Protein 1JA9 (pdb70)

Solvent-accessible surface area: 11541 Å² total; per-residue (Å²): 130,106,78,3,63,74,50,10,0,0,0,1,21,0,3,131,23,32,0,72,5,0,0,17,7,1,2,92,50,23,0,21,0,0,0,0,34,40,107,36,54,178,22,0,97,73,0,29,59,46,0,162,192,61,64,7,110,20,30,19,15,77,2,45,9,26,106,36,87,52,0,46,34,0,0,70,106,0,40,97,98,48,59,7,0,3,4,2,3,2,20,18,27,37,23,16,56,25,59,82,168,119,39,69,128,121,46,85,53,116,0,44,40,34,0,12,98,1,1,68,47,0,0,60,4,0,54,122,43,8,99,163,28,0,4,1,3,0,9,1,13,16,5,18,80,67,122,80,44,89,67,9,58,14,13,26,30,0,7,42,34,0,19,34,49,0,133,51,14,10,122,82,0,38,94,112,14,2,7,0,2,0,0,0,10,9,26,8,43,22,89,72,13,68,121,13,4,61,44,41,9,73,72,27,115,155,66,36,54,52,104,116,5,20,94,25,6,17,97,107,12,90,112,132,112,20,19,109,24,28,34,6,0,122,30,0,1,52,16,6,48,137,146,9,78,236,71,59,12,91,39,48,109,30,28,46,56,14,64

Structure (mmCIF, N/CA/C/O backbone):
data_1JA9
#
_entry.id   1JA9
#
_cell.length_a   94.800
_cell.length_b   94.800
_cell.length_c   71.200
_cell.angle_alpha   90.00
_cell.angle_beta   90.00
_cell.angle_gamma   90.00
#
_symmetry.space_group_name_H-M   'P 42 21 2'
#
loop_
_entity.id
_entity.type
_entity.pdbx_description
1 polymer '1,3,6,8-tetrahydroxynaphthalene reductase'
2 non-polymer 'NADPH DIHYDRO-NICOTINAMIDE-ADENINE-DINUCLEOTIDE PHOSPHATE'
3 non-polymer PYROQUILON
4 water water
#
loop_
_atom_site.group_PDB
_atom_site.id
_atom_site.type_symbol
_atom_site.label_atom_id
_atom_site.label_alt_id
_atom_site.label_comp_id
_atom_site.label_asym_id
_atom_site.label_entity_id
_atom_site.label_seq_id
_atom_site.pdbx_PDB_ins_code
_atom_site.Cartn_x
_atom_site.Cartn_y
_atom_site.Cartn_z
_atom_site.occupancy
_atom_site.B_iso_or_equiv
_atom_site.auth_seq_id
_atom_site.auth_comp_id
_atom_site.auth_asym_id
_atom_site.auth_atom_id
_atom_site.pdbx_PDB_model_num
ATOM 1 N N . SER A 1 16 ? 70.161 27.694 2.729 1.00 33.13 24 SER A N 1
ATOM 2 C CA . SER A 1 16 ? 71.553 27.243 2.899 1.00 32.50 24 SER A CA 1
ATOM 3 C C . SER A 1 16 ? 71.713 26.445 4.199 1.00 29.40 24 SER A C 1
ATOM 4 O O . SER A 1 16 ? 72.773 26.478 4.853 1.00 28.66 24 SER A O 1
ATOM 7 N N . LYS A 1 17 ? 70.659 25.707 4.537 1.00 26.62 25 LYS A N 1
ATOM 8 C CA . LYS A 1 17 ? 70.583 24.936 5.773 1.00 23.54 25 LYS A CA 1
ATOM 9 C C . LYS A 1 17 ? 70.184 23.486 5.553 1.00 20.07 25 LYS A C 1
ATOM 10 O O . LYS A 1 17 ? 69.133 23.031 6.044 1.00 19.26 25 LYS A O 1
ATOM 16 N N . PRO A 1 18 ? 71.030 22.720 4.840 1.00 17.76 26 PRO A N 1
ATOM 17 C CA . PRO A 1 18 ? 70.726 21.309 4.577 1.00 16.33 26 PRO A CA 1
ATOM 18 C C . PRO A 1 18 ? 70.597 20.438 5.815 1.00 15.50 26 PRO A C 1
ATOM 19 O O . PRO A 1 18 ? 69.911 19.417 5.780 1.00 16.99 26 PRO A O 1
ATOM 23 N N . LEU A 1 19 ? 71.234 20.845 6.907 1.00 14.13 27 LEU A N 1
ATOM 24 C CA . LEU A 1 19 ? 71.210 20.074 8.163 1.00 13.91 27 LEU A CA 1
ATOM 25 C C . LEU A 1 19 ? 70.204 20.602 9.198 1.00 14.64 27 LEU A C 1
ATOM 26 O O . LEU A 1 19 ? 70.261 20.259 10.380 1.00 13.39 27 LEU A O 1
ATOM 31 N N . ALA A 1 20 ? 69.278 21.447 8.739 1.00 15.75 28 ALA A N 1
ATOM 32 C CA . ALA A 1 20 ? 68.277 22.020 9.626 1.00 15.96 28 ALA A CA 1
ATOM 33 C C . ALA A 1 20 ? 67.522 20.932 10.381 1.00 15.61 28 ALA A C 1
ATOM 34 O O . ALA A 1 20 ? 67.204 19.880 9.824 1.00 16.89 28 ALA A O 1
ATOM 36 N N . GLY A 1 21 ? 67.346 21.147 11.682 1.00 16.51 29 GLY A N 1
ATOM 37 C CA . GLY A 1 21 ? 66.624 20.206 12.517 1.00 16.20 29 GLY A CA 1
ATOM 38 C C . GLY A 1 21 ? 67.416 19.021 13.026 1.00 16.57 29 GLY A C 1
ATOM 39 O O . GLY A 1 21 ? 66.877 18.184 13.757 1.00 17.22 29 GLY A O 1
ATOM 40 N N . LYS A 1 22 ? 68.677 18.917 12.610 1.00 14.67 30 LYS A N 1
ATOM 41 C CA . LYS A 1 22 ? 69.521 17.806 13.051 1.00 13.75 30 LYS A CA 1
ATOM 42 C C . LYS A 1 22 ? 70.366 18.205 14.264 1.00 12.59 30 LYS A C 1
ATOM 43 O O . LYS A 1 22 ? 70.636 19.385 14.492 1.00 12.94 30 LYS A O 1
ATOM 49 N N . VAL A 1 23 ? 70.797 17.208 15.022 1.00 11.83 31 VAL A N 1
ATOM 50 C CA . VAL A 1 23 ? 71.630 17.448 16.193 1.00 11.82 31 VAL A CA 1
ATOM 51 C C . VAL A 1 23 ? 72.967 16.703 16.009 1.00 11.74 31 VAL A C 1
ATOM 52 O O . VAL A 1 23 ? 72.966 15.503 15.679 1.00 11.15 31 VAL A O 1
ATOM 56 N N . ALA A 1 24 ? 74.065 17.441 16.195 1.00 10.67 32 ALA A N 1
ATOM 57 C CA . ALA A 1 24 ? 75.428 16.912 16.082 1.00 10.68 32 ALA A CA 1
ATOM 58 C C . ALA A 1 24 ? 76.172 17.007 17.401 1.00 11.17 32 ALA A C 1
ATOM 59 O O . ALA A 1 24 ? 75.942 17.921 18.183 1.00 12.64 32 ALA A O 1
ATOM 61 N N . LEU A 1 25 ? 77.057 16.046 17.639 1.00 9.92 33 LEU A N 1
ATOM 62 C CA . LEU A 1 25 ? 77.915 16.018 18.813 1.00 9.47 33 LEU A CA 1
ATOM 63 C C . LEU A 1 25 ? 79.336 15.906 18.226 1.00 9.48 33 LEU A C 1
ATOM 64 O O . LEU A 1 25 ? 79.574 15.049 17.359 1.00 8.97 33 LEU A O 1
ATOM 69 N N . THR A 1 26 ? 80.239 16.800 18.642 1.00 8.14 34 THR A N 1
ATOM 70 C CA . THR A 1 26 ? 81.632 16.790 18.167 1.00 8.66 34 THR A CA 1
ATOM 71 C C . THR A 1 26 ? 82.553 16.716 19.385 1.00 9.96 34 THR A C 1
ATOM 72 O O . THR A 1 26 ? 82.442 17.535 20.305 1.00 10.16 34 THR A O 1
ATOM 76 N N . THR A 1 27 ? 83.398 15.690 19.444 1.00 9.56 35 THR A N 1
ATOM 77 C CA . THR A 1 27 ? 84.331 15.586 20.570 1.00 9.69 35 THR A CA 1
ATOM 78 C C . THR A 1 27 ? 85.510 16.511 20.304 1.00 9.39 35 THR A C 1
ATOM 79 O O . THR A 1 27 ? 85.951 16.659 19.156 1.00 8.34 35 THR A O 1
ATOM 83 N N . GLY A 1 28 ? 85.979 17.202 21.353 1.00 10.24 36 GLY A N 1
ATOM 84 C CA . GLY A 1 28 ? 87.115 18.120 21.196 1.00 10.18 36 GLY A CA 1
ATOM 85 C C . GLY A 1 28 ? 86.838 19.254 20.211 1.00 10.33 36 GLY A C 1
ATOM 86 O O . GLY A 1 28 ? 87.672 19.608 19.359 1.00 10.70 36 GLY A O 1
ATOM 87 N N . ALA A 1 29 ? 85.663 19.869 20.375 1.00 10.37 37 ALA A N 1
ATOM 88 C CA . ALA A 1 29 ? 85.187 20.932 19.490 1.00 11.26 37 ALA A CA 1
ATOM 89 C C . ALA A 1 29 ? 85.516 22.364 19.953 1.00 11.68 37 ALA A C 1
ATOM 90 O O . ALA A 1 29 ? 85.150 23.340 19.287 1.00 11.77 37 ALA A O 1
ATOM 92 N N . GLY A 1 30 ? 86.239 22.478 21.065 1.00 12.43 38 GLY A N 1
ATOM 93 C CA . GLY A 1 30 ? 86.599 23.798 21.564 1.00 13.86 38 GLY A CA 1
ATOM 94 C C . GLY A 1 30 ? 87.638 24.528 20.728 1.00 13.62 38 GLY A C 1
ATOM 95 O O . GLY A 1 30 ? 87.715 25.758 20.747 1.00 14.39 38 GLY A O 1
ATOM 96 N N . ARG A 1 31 ? 88.427 23.776 19.958 1.00 12.60 39 ARG A N 1
ATOM 97 C CA . ARG A 1 31 ? 89.466 24.384 19.139 1.00 12.06 39 ARG A CA 1
ATOM 98 C C . ARG A 1 31 ? 89.867 23.428 18.009 1.00 11.36 39 ARG A C 1
ATOM 99 O O . ARG A 1 31 ? 89.368 22.301 17.936 1.00 11.58 39 ARG A O 1
ATOM 107 N N . GLY A 1 32 ? 90.750 23.906 17.137 1.00 11.21 40 GLY A N 1
ATOM 108 C CA . GLY A 1 32 ? 91.263 23.099 16.046 1.00 10.75 40 GLY A CA 1
ATOM 109 C C . GLY A 1 32 ? 90.202 22.646 15.066 1.00 11.17 40 GLY A C 1
ATOM 110 O O . GLY A 1 32 ? 89.253 23.380 14.764 1.00 11.16 40 GLY A O 1
ATOM 111 N N . ILE A 1 33 ? 90.420 21.436 14.540 1.00 10.63 41 ILE A N 1
ATOM 112 C CA . ILE A 1 33 ? 89.520 20.810 13.563 1.00 9.48 41 ILE A CA 1
ATOM 113 C C . ILE A 1 33 ? 88.113 20.621 14.129 1.00 9.31 41 ILE A C 1
ATOM 114 O O . ILE A 1 33 ? 87.125 20.857 13.435 1.00 8.87 41 ILE A O 1
ATOM 119 N N . GLY A 1 34 ? 88.047 20.213 15.396 1.00 9.35 42 GLY A N 1
ATOM 120 C CA . GLY A 1 34 ? 86.778 19.999 16.072 1.00 10.06 42 GLY A CA 1
ATOM 121 C C . GLY A 1 34 ? 85.914 21.248 16.020 1.00 11.31 42 GLY A C 1
ATOM 122 O O . GLY A 1 34 ? 84.700 21.176 15.731 1.00 10.91 42 GLY A O 1
ATOM 123 N N . ARG A 1 35 ? 86.537 22.387 16.315 1.00 10.73 43 ARG A N 1
ATOM 124 C CA . ARG A 1 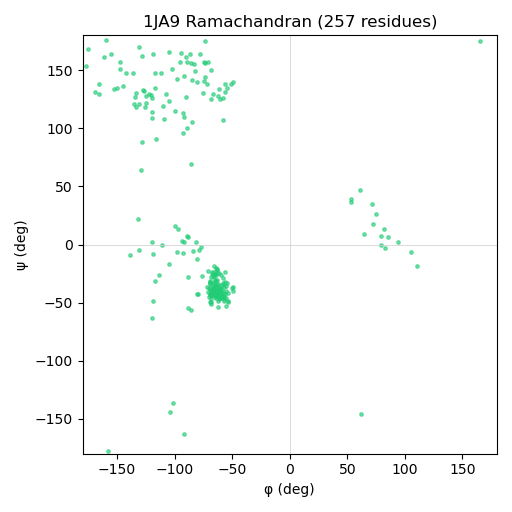35 ? 85.848 23.663 16.261 1.00 11.22 43 ARG A CA 1
ATOM 125 C C . ARG A 1 35 ? 85.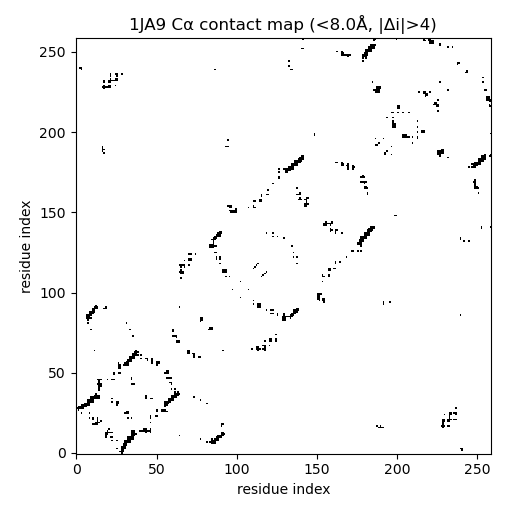392 23.981 14.827 1.00 10.93 43 ARG A C 1
ATOM 126 O O . ARG A 1 35 ? 84.259 24.399 14.614 1.00 12.31 43 ARG A O 1
ATOM 134 N N . GLY A 1 36 ? 86.252 23.738 13.845 1.00 9.89 44 GLY A N 1
ATOM 135 C CA . GLY A 1 36 ? 85.897 24.015 12.465 1.00 10.11 44 GLY A CA 1
ATOM 136 C C . GLY A 1 36 ? 84.712 23.166 12.022 1.00 10.62 44 GLY A C 1
ATOM 137 O O . GLY A 1 36 ? 83.849 23.628 11.254 1.00 10.53 44 GLY A O 1
ATOM 138 N N . ILE A 1 37 ? 84.657 21.925 12.505 1.00 9.75 45 ILE A N 1
ATOM 139 C CA . ILE A 1 37 ? 83.560 21.016 12.147 1.00 9.93 45 ILE A CA 1
ATOM 140 C C . ILE A 1 37 ? 82.253 21.483 12.799 1.00 10.51 45 ILE A C 1
ATOM 141 O O . ILE A 1 37 ? 81.211 21.538 12.146 1.00 10.50 45 ILE A O 1
ATOM 146 N N . ALA A 1 38 ? 82.333 21.838 14.084 1.00 10.89 46 ALA A N 1
ATOM 147 C CA . ALA A 1 38 ? 81.174 22.328 14.819 1.00 11.12 46 ALA A CA 1
ATOM 148 C C . ALA A 1 38 ? 80.609 23.565 14.124 1.00 10.85 46 ALA A C 1
ATOM 149 O O . ALA A 1 38 ? 79.396 23.662 13.910 1.00 11.50 46 ALA A O 1
ATOM 151 N N . ILE A 1 39 ? 81.486 24.491 13.735 1.00 9.73 47 ILE A N 1
ATOM 152 C CA . ILE A 1 39 ? 81.025 25.705 13.095 1.00 10.04 47 ILE A CA 1
ATOM 153 C C . ILE A 1 39 ? 80.403 25.463 11.729 1.00 11.66 47 ILE A C 1
ATOM 154 O O . ILE A 1 39 ? 79.341 26.015 11.416 1.00 12.20 47 ILE A O 1
ATOM 159 N N . GLU A 1 40 ? 81.014 24.604 10.915 1.00 11.75 48 GLU A N 1
ATOM 160 C CA . GLU A 1 40 ? 80.446 24.375 9.600 1.00 11.46 48 GLU A CA 1
ATOM 161 C C . GLU A 1 40 ? 79.120 23.618 9.664 1.00 11.55 48 GLU A C 1
ATOM 162 O O . GLU A 1 40 ? 78.239 23.858 8.844 1.00 12.59 48 GLU A O 1
ATOM 168 N N . LEU A 1 41 ? 78.964 22.726 10.636 1.00 10.61 49 LEU A N 1
ATOM 169 C CA . LEU A 1 41 ? 77.704 21.991 10.800 1.00 10.76 49 LEU A CA 1
ATOM 170 C C . LEU A 1 41 ? 76.618 22.958 11.267 1.00 11.61 49 LEU A C 1
ATOM 171 O O . LEU A 1 41 ? 75.497 22.932 10.754 1.00 11.69 49 LEU A O 1
ATOM 176 N N . GLY A 1 42 ? 76.967 23.818 12.224 1.00 11.55 50 GLY A N 1
ATOM 177 C CA . GLY A 1 42 ? 76.018 24.802 12.736 1.00 12.57 50 GLY A CA 1
ATOM 178 C C . GLY A 1 42 ? 75.655 25.818 11.660 1.00 12.87 50 GLY A C 1
ATOM 179 O O . GLY A 1 42 ? 74.480 26.206 11.538 1.00 13.48 50 GLY A O 1
ATOM 180 N N . ARG A 1 43 ? 76.634 26.227 10.850 1.00 11.97 51 ARG A N 1
ATOM 181 C CA . ARG A 1 43 ? 76.358 27.183 9.782 1.00 12.89 51 ARG A CA 1
ATOM 182 C C . ARG A 1 43 ? 75.263 26.610 8.844 1.00 14.17 51 ARG A C 1
ATOM 183 O O . ARG A 1 43 ? 74.442 27.347 8.298 1.00 14.68 51 ARG A O 1
ATOM 191 N N . ARG A 1 44 ? 75.196 25.284 8.749 1.00 13.67 52 ARG A N 1
ATOM 192 C CA . ARG A 1 44 ? 74.220 24.611 7.887 1.00 13.96 52 ARG A CA 1
ATOM 193 C C . ARG A 1 44 ? 72.950 24.134 8.576 1.00 14.58 52 ARG A C 1
ATOM 194 O O . ARG A 1 44 ? 72.213 23.307 8.030 1.00 14.78 52 ARG A O 1
ATOM 202 N N . GLY A 1 45 ? 72.713 24.605 9.797 1.00 14.55 53 GLY A N 1
ATOM 203 C CA . GLY A 1 45 ? 71.468 24.234 10.463 1.00 15.62 53 GLY A CA 1
ATOM 204 C C . GLY A 1 45 ? 71.489 23.311 11.668 1.00 16.37 53 GLY A C 1
ATOM 205 O O . GLY A 1 45 ? 70.516 23.274 12.441 1.00 17.16 53 GLY A O 1
ATOM 206 N N . ALA A 1 46 ? 72.577 22.573 11.863 1.00 14.60 54 ALA A N 1
ATOM 207 C CA . ALA A 1 46 ? 72.633 21.655 13.010 1.00 14.25 54 ALA A CA 1
ATOM 208 C C . ALA A 1 46 ? 72.825 22.339 14.364 1.00 12.61 54 ALA A C 1
ATOM 209 O O . ALA A 1 46 ? 73.434 23.399 14.446 1.00 12.62 54 ALA A O 1
ATOM 211 N N . SER A 1 47 ? 72.185 21.773 15.387 1.00 11.80 55 SER A N 1
ATOM 212 C CA . SER A 1 47 ? 72.385 22.214 16.754 1.00 13.00 55 SER A CA 1
ATOM 213 C C . SER A 1 47 ? 73.641 21.399 17.114 1.00 13.09 55 SER A C 1
ATOM 214 O O . SER A 1 47 ? 73.732 20.233 16.729 1.00 13.97 55 SER A O 1
ATOM 217 N N . VAL A 1 48 ? 74.578 21.970 17.863 1.00 11.39 56 VAL A N 1
ATOM 218 C CA . VAL A 1 48 ? 75.810 21.236 18.142 1.00 11.58 56 VAL A CA 1
ATOM 219 C C . VAL A 1 48 ? 76.213 21.105 19.601 1.00 12.29 56 VAL A C 1
ATOM 220 O O . VAL A 1 48 ? 76.230 22.086 20.341 1.00 12.54 56 VAL A O 1
ATOM 224 N N . VAL A 1 49 ? 76.569 19.889 19.994 1.00 11.46 57 VAL A N 1
ATOM 225 C CA . VAL A 1 49 ? 77.054 19.652 21.337 1.00 11.62 57 VAL A CA 1
ATOM 226 C C . VAL A 1 49 ? 78.561 19.793 21.183 1.00 11.91 57 VAL A C 1
ATOM 227 O O . VAL A 1 49 ? 79.189 19.025 20.446 1.00 11.11 57 VAL A O 1
ATOM 231 N N . VAL A 1 50 ? 79.108 20.829 21.803 1.00 11.98 58 VAL A N 1
ATOM 232 C CA . VAL A 1 50 ? 80.542 21.124 21.749 1.00 12.66 58 VAL A CA 1
ATOM 233 C C . VAL A 1 50 ? 81.225 20.468 22.948 1.00 13.55 58 VAL A C 1
ATOM 234 O O . VAL A 1 50 ? 81.188 21.000 24.076 1.00 13.20 58 VAL A O 1
ATOM 238 N N . ASN A 1 51 ? 81.783 19.279 22.745 1.00 11.72 59 ASN A N 1
ATOM 239 C CA . ASN A 1 51 ? 82.465 18.634 23.851 1.00 11.94 59 ASN A CA 1
ATOM 240 C C . ASN A 1 51 ? 83.888 19.196 23.967 1.00 11.78 59 ASN A C 1
ATOM 241 O O . ASN A 1 51 ? 84.485 19.653 22.980 1.00 11.64 59 ASN A O 1
ATOM 246 N N . TYR A 1 52 ? 84.398 19.221 25.194 1.00 11.57 60 TYR A N 1
ATOM 247 C CA . TYR A 1 52 ? 85.754 19.680 25.418 1.00 12.65 60 TYR A CA 1
ATOM 248 C C . TYR A 1 52 ? 86.284 18.887 26.596 1.00 12.39 60 TYR A C 1
ATOM 249 O O . TYR A 1 52 ? 85.502 18.359 27.405 1.00 11.83 60 TYR A O 1
ATOM 258 N N . GLY A 1 53 ? 87.595 18.697 26.604 1.00 13.47 61 GLY A N 1
ATOM 259 C CA . GLY A 1 53 ? 88.222 17.954 27.669 1.00 15.94 61 GLY A CA 1
ATOM 260 C C . GLY A 1 53 ? 88.570 18.919 28.790 1.00 18.37 61 GLY A C 1
ATOM 261 O O . GLY A 1 53 ? 88.169 18.727 29.944 1.00 19.78 61 GLY A O 1
ATOM 262 N N . SER A 1 54 ? 89.314 19.961 28.453 1.00 18.51 62 SER A N 1
ATOM 263 C CA . SER A 1 54 ? 89.689 20.918 29.460 1.00 20.53 62 SER A CA 1
ATOM 264 C C . SER A 1 54 ? 89.620 22.374 28.984 1.00 21.63 62 SER A C 1
ATOM 265 O O . SER A 1 54 ? 89.664 23.308 29.797 1.00 23.05 62 SER A O 1
ATOM 268 N N . SER A 1 55 ? 89.409 22.583 27.686 1.00 20.32 63 SER A N 1
ATOM 269 C CA . SER A 1 55 ? 89.333 23.941 27.178 1.00 20.29 63 SER A CA 1
ATOM 270 C C . SER A 1 55 ? 87.923 24.495 27.309 1.00 20.30 63 SER A C 1
ATOM 271 O O . SER A 1 55 ? 87.241 24.719 26.302 1.00 19.73 63 SER A O 1
ATOM 274 N N . SER A 1 56 ? 87.490 24.736 28.546 1.00 19.76 64 SER A N 1
ATOM 275 C CA . SER A 1 56 ? 86.142 25.254 28.772 1.00 20.95 64 SER A CA 1
ATOM 276 C C . SER A 1 56 ? 85.909 26.609 28.120 1.00 20.98 64 SER A C 1
ATOM 277 O O . SER A 1 56 ? 84.857 26.830 27.508 1.00 21.78 64 SER A O 1
ATOM 280 N N . LYS A 1 57 ? 86.874 27.517 28.242 1.00 19.89 65 LYS A N 1
ATOM 281 C CA . LYS A 1 57 ? 86.698 28.844 27.677 1.00 20.74 65 LYS A CA 1
ATOM 282 C C . LYS A 1 57 ? 86.620 28.838 26.145 1.00 20.24 65 LYS A C 1
ATOM 283 O O . LYS A 1 57 ? 85.829 29.570 25.545 1.00 19.58 65 LYS A O 1
ATOM 289 N N . ALA A 1 58 ? 87.407 27.983 25.503 1.00 19.04 66 ALA A N 1
ATOM 290 C CA . ALA A 1 58 ? 87.374 27.930 24.040 1.00 17.59 66 ALA A CA 1
ATOM 291 C C . ALA A 1 58 ? 86.025 27.377 23.599 1.00 16.32 66 ALA A C 1
ATOM 292 O O . ALA A 1 58 ? 85.410 27.865 22.654 1.00 16.14 66 ALA A O 1
ATOM 294 N N . ALA A 1 59 ? 85.553 26.377 24.333 1.00 17.05 67 ALA A N 1
ATOM 295 C CA . ALA A 1 59 ? 84.286 25.738 24.010 1.00 17.77 67 ALA A CA 1
ATOM 296 C C . ALA A 1 59 ? 83.124 26.735 24.070 1.00 19.51 67 ALA A C 1
ATOM 297 O O . ALA A 1 59 ? 82.319 26.783 23.160 1.00 18.75 67 ALA A O 1
ATOM 299 N N . GLU A 1 60 ? 83.058 27.557 25.126 1.00 22.43 68 GLU A N 1
ATOM 300 C CA . GLU A 1 60 ? 81.972 28.548 25.238 1.00 23.71 68 GLU A CA 1
ATOM 301 C C . GLU A 1 60 ? 82.069 29.585 24.127 1.00 22.51 68 GLU A C 1
ATOM 302 O O . GLU A 1 60 ? 81.056 30.064 23.613 1.00 22.18 68 GLU A O 1
ATOM 308 N N . GLU A 1 61 ? 83.299 29.848 23.704 1.00 22.41 69 GLU A N 1
ATOM 309 C CA . GLU A 1 61 ? 83.592 30.761 22.607 1.00 23.45 69 GLU A CA 1
ATOM 310 C C . GLU A 1 61 ? 82.979 30.197 21.308 1.00 21.40 69 GLU A C 1
ATOM 311 O O . GLU A 1 61 ? 82.460 30.940 20.467 1.00 19.97 69 GLU A O 1
ATOM 317 N N . VAL A 1 62 ? 83.076 28.879 21.146 1.00 18.79 70 VAL A N 1
ATOM 318 C CA . VAL A 1 62 ? 82.519 28.206 19.972 1.00 17.02 70 VAL A CA 1
ATOM 319 C C . VAL A 1 62 ? 80.990 28.274 20.018 1.00 15.49 70 VAL A C 1
ATOM 320 O O . VAL A 1 62 ? 80.335 28.486 18.997 1.00 14.61 70 VAL A O 1
ATOM 324 N N . VAL A 1 63 ? 80.431 28.067 21.207 1.00 15.71 71 VAL A N 1
ATOM 325 C CA . VAL A 1 63 ? 78.976 28.124 21.406 1.00 15.73 71 VAL A CA 1
ATOM 326 C C . VAL A 1 63 ? 78.505 29.531 21.036 1.00 16.67 71 VAL A C 1
ATOM 327 O O . VAL A 1 63 ? 77.461 29.710 20.412 1.00 16.54 71 VAL A O 1
ATOM 331 N N . ALA A 1 64 ? 79.325 30.518 21.392 1.00 17.99 72 ALA A N 1
ATOM 332 C CA . ALA A 1 64 ? 79.038 31.910 21.099 1.00 19.51 72 ALA A CA 1
ATOM 333 C C . ALA A 1 64 ? 79.120 32.152 19.596 1.00 20.46 72 ALA A C 1
ATOM 334 O O . ALA A 1 64 ? 78.278 32.859 19.044 1.00 21.17 72 ALA A O 1
ATOM 336 N N . GLU A 1 65 ? 80.143 31.596 18.939 1.00 20.17 73 GLU A N 1
ATOM 337 C CA . GLU A 1 65 ? 80.287 31.744 17.485 1.00 20.85 73 GLU A CA 1
ATOM 338 C C . GLU A 1 65 ? 79.094 31.094 16.798 1.00 18.53 73 GLU A C 1
ATOM 339 O O . GLU A 1 65 ? 78.580 31.616 15.825 1.00 18.60 73 GLU A O 1
ATOM 345 N N . LEU A 1 66 ? 78.644 29.959 17.316 1.00 16.61 74 LEU A N 1
ATOM 346 C CA . LEU A 1 66 ? 77.494 29.283 16.733 1.00 16.62 74 LEU A CA 1
ATOM 347 C C . LEU A 1 66 ? 76.257 30.197 16.808 1.00 18.51 74 LEU A C 1
ATOM 348 O O . LEU A 1 66 ? 75.534 30.377 15.820 1.00 17.96 74 LEU A O 1
ATOM 353 N N . LYS A 1 67 ? 76.037 30.788 17.980 1.00 19.68 75 LYS A N 1
ATOM 354 C CA . LYS A 1 67 ? 74.900 31.676 18.189 1.00 21.35 75 LYS A CA 1
ATOM 355 C C . LYS A 1 67 ? 74.900 32.834 17.179 1.00 21.48 75 LYS A C 1
ATOM 356 O O . LYS A 1 67 ? 73.874 33.171 16.605 1.00 20.99 75 LYS A O 1
ATOM 362 N N . LYS A 1 68 ? 76.069 33.400 16.933 1.00 21.58 76 LYS A N 1
ATOM 363 C CA . LYS A 1 68 ? 76.203 34.494 16.000 1.00 23.35 76 LYS A CA 1
ATOM 364 C C . LYS A 1 68 ? 75.829 34.035 14.581 1.00 24.32 76 LYS A C 1
ATOM 365 O O . LYS A 1 68 ? 75.404 34.845 13.749 1.00 25.25 76 LYS A O 1
ATOM 371 N N . LEU A 1 69 ? 75.953 32.730 14.320 1.00 23.58 77 LEU A N 1
ATOM 372 C CA . LEU A 1 69 ? 75.583 32.130 13.024 1.00 23.12 77 LEU A CA 1
ATOM 373 C C . LEU A 1 69 ? 74.140 31.652 13.026 1.00 22.42 77 LEU A C 1
ATOM 374 O O . LEU A 1 69 ? 73.688 30.998 12.075 1.00 22.91 77 LEU A O 1
ATOM 379 N N .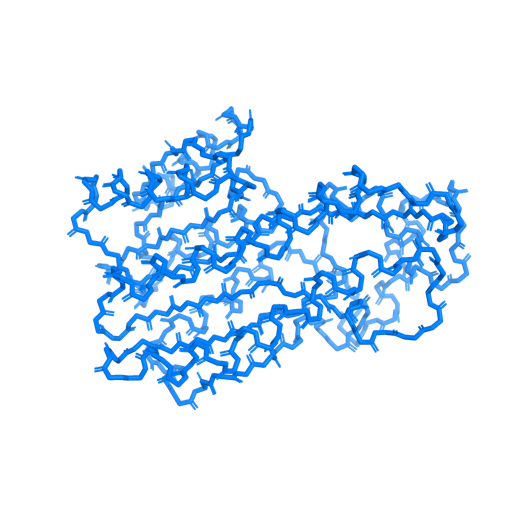 GLY A 1 70 ? 73.454 31.880 14.143 1.00 21.76 78 GLY A N 1
ATOM 380 C CA . GLY A 1 70 ? 72.067 31.471 14.271 1.00 20.74 78 GLY A CA 1
ATOM 381 C C . GLY A 1 70 ? 71.880 30.009 14.630 1.00 20.69 78 GLY A C 1
ATOM 382 O O . GLY A 1 70 ? 70.766 29.474 14.535 1.00 20.84 78 GLY A O 1
ATOM 383 N N . ALA A 1 71 ? 72.961 29.354 15.050 1.00 18.81 79 ALA A N 1
ATOM 384 C CA . ALA A 1 71 ? 72.893 27.943 15.414 1.00 18.36 79 ALA A CA 1
ATOM 385 C C . ALA A 1 71 ? 72.871 27.771 16.927 1.00 17.74 79 ALA A C 1
ATOM 386 O O . ALA A 1 71 ? 73.427 28.593 17.657 1.00 19.71 79 ALA A O 1
ATOM 388 N N . GLN A 1 72 ? 72.250 26.696 17.390 1.00 16.14 80 GLN A N 1
ATOM 389 C CA . GLN A 1 72 ? 72.185 26.403 18.809 1.00 16.90 80 GLN A CA 1
ATOM 390 C C . GLN A 1 72 ? 73.376 25.510 19.186 1.00 16.72 80 GLN A C 1
ATOM 391 O O . GLN A 1 72 ? 73.791 24.656 18.407 1.00 15.75 80 GLN A O 1
ATOM 397 N N . GLY A 1 73 ? 73.913 25.691 20.380 1.00 16.78 81 GLY A N 1
ATOM 398 C CA . GLY A 1 73 ? 75.034 24.870 20.806 1.00 16.43 81 GLY A CA 1
ATOM 399 C C . GLY A 1 73 ? 75.108 24.795 22.317 1.00 17.10 81 GLY A C 1
ATOM 400 O O . GLY A 1 73 ? 74.449 25.571 23.013 1.00 18.34 81 GLY A O 1
ATOM 401 N N . VAL A 1 74 ? 75.862 23.838 22.838 1.00 15.24 82 VAL A N 1
ATOM 402 C CA . VAL A 1 74 ? 76.026 23.705 24.275 1.00 14.32 82 VAL A CA 1
ATOM 403 C C . VAL A 1 74 ? 77.379 23.048 24.520 1.00 15.41 82 VAL A C 1
ATOM 404 O O . VAL A 1 74 ? 77.741 22.096 23.825 1.00 14.00 82 VAL A O 1
ATOM 408 N N . ALA A 1 75 ? 78.140 23.604 25.460 1.00 14.74 83 ALA A N 1
ATOM 409 C CA . ALA A 1 75 ? 79.462 23.079 25.804 1.00 15.29 83 ALA A CA 1
ATOM 410 C C . ALA A 1 75 ? 79.313 22.047 26.905 1.00 15.63 83 ALA A C 1
ATOM 411 O O . ALA A 1 75 ? 78.666 22.316 27.909 1.00 17.21 83 ALA A O 1
ATOM 413 N N . ILE A 1 76 ? 79.846 20.846 26.705 1.00 13.78 84 ILE A N 1
ATOM 414 C CA . ILE A 1 76 ? 79.733 19.806 27.719 1.00 13.78 84 ILE A CA 1
ATOM 415 C C . ILE A 1 76 ? 81.107 19.153 27.912 1.00 15.67 84 ILE A C 1
ATOM 416 O O . ILE A 1 76 ? 81.684 18.595 26.953 1.00 15.40 84 ILE A O 1
ATOM 421 N N . GLN A 1 77 ? 81.649 19.253 29.130 1.00 13.96 85 GLN A N 1
ATOM 422 C CA . GLN A 1 77 ? 82.943 18.664 29.445 1.00 13.64 85 GLN A CA 1
ATOM 423 C C . GLN A 1 77 ? 82.859 17.148 29.587 1.00 13.14 85 GLN A C 1
ATOM 424 O O . GLN A 1 77 ? 81.906 16.592 30.148 1.00 13.08 85 GLN A O 1
ATOM 430 N N . ALA A 1 78 ? 83.878 16.466 29.074 1.00 12.90 86 ALA A N 1
ATOM 431 C CA . ALA A 1 78 ? 83.955 15.031 29.207 1.00 12.32 86 ALA A CA 1
ATOM 432 C C . ALA A 1 78 ? 85.342 14.629 28.771 1.00 13.27 86 ALA A C 1
ATOM 433 O O . ALA A 1 78 ? 85.819 15.083 27.710 1.00 13.11 86 ALA A O 1
ATOM 435 N N . ASP A 1 79 ? 85.991 13.810 29.602 1.00 12.84 87 ASP A N 1
ATOM 436 C CA . ASP A 1 79 ? 87.334 13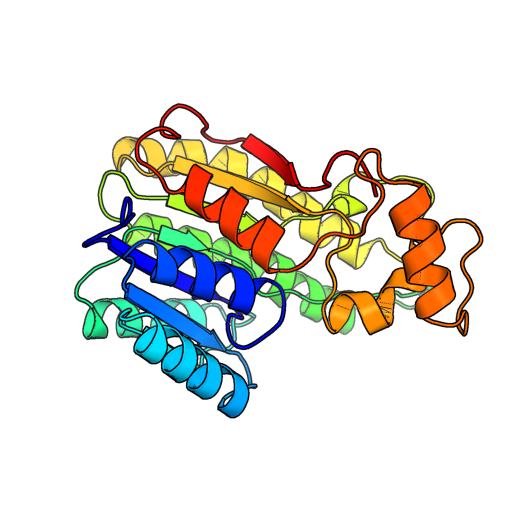.309 29.289 1.00 14.02 87 ASP A CA 1
ATOM 437 C C . ASP A 1 79 ? 87.118 12.076 28.397 1.00 11.14 87 ASP A C 1
ATOM 438 O O . ASP A 1 79 ? 86.675 11.020 28.865 1.00 11.23 87 ASP A O 1
ATOM 443 N N . ILE A 1 80 ? 87.386 12.247 27.102 1.00 11.03 88 ILE A N 1
ATOM 444 C CA . ILE A 1 80 ? 87.161 11.185 26.124 1.00 11.53 88 ILE A CA 1
ATOM 445 C C . ILE A 1 80 ? 88.030 9.931 26.323 1.00 10.56 88 ILE A C 1
ATOM 446 O O . ILE A 1 80 ? 87.674 8.858 25.852 1.00 11.44 88 ILE A O 1
ATOM 451 N N . SER A 1 81 ? 89.139 10.055 27.051 1.00 10.58 89 SER A N 1
ATOM 452 C CA 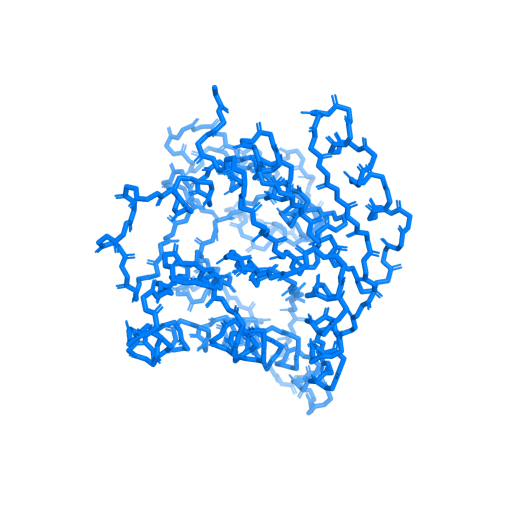. SER A 1 81 ? 89.982 8.898 27.322 1.00 11.75 89 SER A CA 1
ATOM 453 C C . SER A 1 81 ? 89.389 7.986 28.417 1.00 13.46 89 SER A C 1
ATOM 454 O O . SER A 1 81 ? 89.969 6.953 28.743 1.00 13.84 89 SER A O 1
ATOM 457 N N . LYS A 1 82 ? 88.244 8.375 28.993 1.00 13.48 90 LYS A N 1
ATOM 458 C CA . LYS A 1 82 ? 87.574 7.606 30.051 1.00 13.58 90 LYS A CA 1
ATOM 459 C C . LYS A 1 82 ? 86.203 7.217 29.550 1.00 14.02 90 LYS A C 1
ATOM 460 O O . LYS A 1 82 ? 85.321 8.075 29.439 1.00 13.63 90 LYS A O 1
ATOM 466 N N . PRO A 1 83 ? 85.996 5.920 29.245 1.00 14.56 91 PRO A N 1
ATOM 467 C CA . PRO A 1 83 ? 84.713 5.433 28.736 1.00 14.78 91 PRO A CA 1
ATOM 468 C C . PRO A 1 83 ? 83.461 5.844 29.509 1.00 15.32 91 PRO A C 1
ATOM 469 O O . PRO A 1 83 ? 82.449 6.206 28.899 1.00 14.99 91 PRO A O 1
ATOM 473 N N . SER A 1 84 ? 83.525 5.846 30.840 1.00 14.72 92 SER A N 1
ATOM 474 C CA . SER A 1 84 ? 82.336 6.211 31.625 1.00 15.00 92 SER A CA 1
ATOM 475 C C . SER A 1 84 ? 81.936 7.668 31.380 1.00 14.04 92 SER A C 1
ATOM 476 O O . SER A 1 84 ? 80.743 8.008 31.416 1.00 15.08 92 SER A O 1
ATOM 479 N N . GLU A 1 85 ? 82.925 8.520 31.105 1.00 13.41 93 GLU A N 1
ATOM 480 C CA . GLU A 1 85 ? 82.672 9.941 30.821 1.00 13.80 93 GLU A CA 1
ATOM 481 C C . GLU A 1 85 ? 82.114 10.124 29.410 1.00 13.74 93 GLU A C 1
ATOM 482 O O . GLU A 1 85 ? 81.422 11.111 29.141 1.00 14.44 93 GLU A O 1
ATOM 488 N N . VAL A 1 86 ? 82.444 9.198 28.503 1.00 12.83 94 VAL A N 1
ATOM 489 C CA . VAL A 1 86 ? 81.914 9.282 27.137 1.00 12.19 94 VAL A CA 1
ATOM 490 C C . VAL A 1 86 ? 80.421 8.944 27.232 1.00 11.57 94 VAL A C 1
ATOM 491 O O . VAL A 1 86 ? 79.575 9.620 26.630 1.00 10.99 94 VAL A O 1
ATOM 495 N N . VAL A 1 87 ? 80.099 7.950 28.050 1.00 11.31 95 VAL A N 1
ATOM 496 C CA . VAL A 1 87 ? 78.712 7.574 28.233 1.00 13.29 95 VAL A CA 1
ATOM 497 C C . VAL A 1 87 ? 77.928 8.741 28.866 1.00 14.55 95 VAL A C 1
ATOM 498 O O . VAL A 1 87 ? 76.819 9.070 28.414 1.00 15.56 95 VAL A O 1
ATOM 502 N N . ALA A 1 88 ? 78.531 9.398 29.853 1.00 14.96 96 ALA A N 1
ATOM 503 C CA . ALA A 1 88 ? 77.912 10.549 30.533 1.00 15.67 96 ALA A CA 1
ATOM 504 C C . ALA A 1 88 ? 77.691 11.692 29.560 1.00 15.43 96 ALA A C 1
ATOM 505 O O . ALA A 1 88 ? 76.638 12.332 29.568 1.00 16.12 96 ALA A O 1
ATOM 507 N N . LEU A 1 89 ? 78.698 11.960 28.736 1.00 14.23 97 LEU A N 1
ATOM 508 C CA . LEU A 1 89 ? 78.623 13.005 27.716 1.00 13.16 97 LEU A CA 1
ATOM 509 C C . LEU A 1 89 ? 77.372 12.805 26.823 1.00 13.15 97 LEU A C 1
ATOM 510 O O . LEU A 1 89 ? 76.613 13.752 26.579 1.00 12.39 97 LEU A O 1
ATOM 515 N N . PHE A 1 90 ? 77.163 11.576 26.338 1.00 12.67 98 PHE A N 1
ATOM 516 C CA . PHE A 1 90 ? 76.011 11.292 25.497 1.00 12.18 98 PHE A CA 1
ATOM 517 C C . PHE A 1 90 ? 74.687 11.425 26.234 1.00 12.77 98 PHE A C 1
ATOM 518 O O . PHE A 1 90 ? 73.726 11.954 25.688 1.00 13.22 98 PHE A O 1
ATOM 526 N N . ASP A 1 91 ? 74.641 10.955 27.473 1.00 13.61 99 ASP A N 1
ATOM 527 C CA . ASP A 1 91 ? 73.422 11.068 28.275 1.00 14.58 99 ASP A CA 1
ATOM 528 C C . ASP A 1 91 ? 73.016 12.540 28.414 1.00 15.38 99 ASP A C 1
ATOM 529 O O . ASP A 1 91 ? 71.844 12.889 28.261 1.00 17.23 99 ASP A O 1
ATOM 534 N N . LYS A 1 92 ? 73.995 13.401 28.682 1.00 15.16 100 LYS A N 1
ATOM 535 C CA . LYS A 1 92 ? 73.772 14.833 28.824 1.00 15.45 100 LYS A CA 1
ATOM 536 C C . LYS A 1 92 ? 73.378 15.473 27.490 1.00 16.08 100 LYS A C 1
ATOM 537 O O . LYS A 1 92 ? 72.469 16.324 27.436 1.00 16.29 100 LYS A O 1
ATOM 543 N N . ALA A 1 93 ? 74.064 15.085 26.415 1.00 14.13 101 ALA A N 1
ATOM 544 C CA . ALA A 1 93 ? 73.746 15.646 25.116 1.00 13.28 101 ALA A CA 1
ATOM 545 C C . ALA A 1 93 ? 72.286 15.330 24.760 1.00 13.89 101 ALA A C 1
ATOM 546 O O . ALA A 1 93 ? 71.561 16.223 24.310 1.00 14.35 101 ALA A O 1
ATOM 548 N N . VAL A 1 94 ? 71.866 14.075 24.969 1.00 13.66 102 VAL A N 1
ATOM 549 C CA . VAL A 1 94 ? 70.502 13.642 24.681 1.00 15.38 102 VAL A CA 1
ATOM 550 C C . VAL A 1 94 ? 69.503 14.352 25.623 1.00 16.77 102 VAL A C 1
ATOM 551 O O . VAL A 1 94 ? 68.414 14.786 25.212 1.00 17.08 102 VAL A O 1
ATOM 555 N N . SER A 1 95 ? 69.914 14.553 26.863 1.00 17.28 103 SER A N 1
ATOM 556 C CA . SER A 1 95 ? 69.064 15.267 27.803 1.00 18.38 103 SER A CA 1
ATOM 557 C C . SER A 1 95 ? 68.858 16.735 27.347 1.00 17.55 103 SER A C 1
ATOM 558 O O . SER A 1 95 ? 67.765 17.299 27.484 1.00 18.41 103 SER A O 1
ATOM 561 N N . HIS A 1 96 ? 69.887 17.330 26.757 1.00 14.91 104 HIS A N 1
ATOM 562 C CA . HIS A 1 96 ? 69.828 18.719 26.353 1.00 13.89 104 HIS A CA 1
ATOM 563 C C . HIS A 1 96 ? 69.102 19.003 25.053 1.00 15.41 104 HIS A C 1
ATOM 564 O O . HIS A 1 96 ? 68.344 19.987 24.966 1.00 14.85 104 HIS A O 1
ATOM 571 N N . PHE A 1 97 ? 69.350 18.172 24.036 1.00 15.08 105 PHE A N 1
ATOM 572 C CA . PHE A 1 97 ? 68.746 18.365 22.726 1.00 16.11 105 PHE A CA 1
ATOM 573 C C . PHE A 1 97 ? 67.715 17.337 22.317 1.00 16.55 105 PHE A C 1
ATOM 574 O O . PHE A 1 97 ? 67.208 17.405 21.202 1.00 16.90 105 PHE A O 1
ATOM 582 N N . GLY A 1 98 ? 67.465 16.357 23.184 1.00 17.10 106 GLY A N 1
ATOM 583 C CA . GLY A 1 98 ? 66.447 15.358 22.932 1.00 18.22 106 GLY A CA 1
ATOM 584 C C . GLY A 1 98 ? 66.734 14.200 22.012 1.00 19.71 106 GLY A C 1
ATOM 585 O O . GLY A 1 98 ? 65.881 13.341 21.840 1.00 22.59 106 GLY A O 1
ATOM 586 N N . GLY A 1 99 ? 67.925 14.140 21.445 1.00 19.22 107 GLY A N 1
ATOM 587 C CA . GLY A 1 99 ? 68.246 13.057 20.529 1.00 19.59 107 GLY A CA 1
ATOM 588 C C . GLY A 1 99 ? 69.503 13.471 19.781 1.00 19.57 107 GLY A C 1
ATOM 589 O O . GLY A 1 99 ? 69.996 14.592 19.975 1.00 21.02 107 GLY A O 1
ATOM 590 N N . LEU A 1 100 ? 70.039 12.577 18.954 1.00 17.03 108 LEU A N 1
ATOM 591 C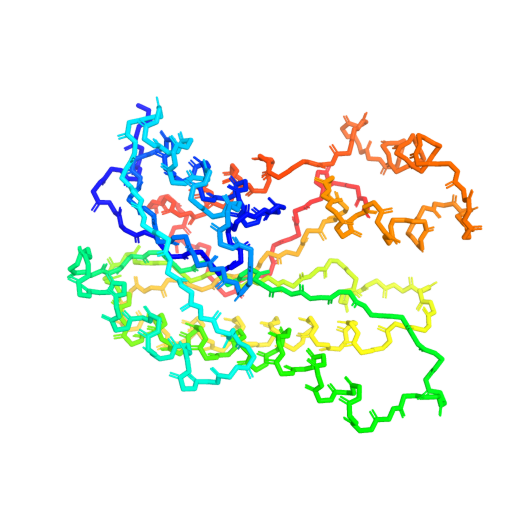 CA . LEU A 1 100 ? 71.249 12.871 18.193 1.00 15.16 108 LEU A CA 1
ATOM 592 C C . LEU A 1 100 ? 71.154 12.276 16.814 1.00 12.49 108 LEU A C 1
ATOM 593 O O . LEU A 1 100 ? 70.590 11.212 16.630 1.00 13.05 108 LEU A O 1
ATOM 598 N N . ASP A 1 101 ? 71.772 12.957 15.867 1.00 11.26 109 ASP A N 1
ATOM 599 C CA . ASP A 1 101 ? 71.827 12.489 14.498 1.00 11.32 109 ASP A CA 1
ATOM 600 C C . ASP A 1 101 ? 73.260 12.247 14.041 1.00 10.78 109 ASP A C 1
ATOM 601 O O . ASP A 1 101 ? 73.559 11.174 13.508 1.00 11.09 109 ASP A O 1
ATOM 606 N N . PHE A 1 102 ? 74.141 13.219 14.282 1.00 10.02 110 PHE A N 1
ATOM 607 C CA . PHE A 1 102 ? 75.528 13.119 13.805 1.00 10.12 110 PHE A CA 1
ATOM 608 C C . PHE A 1 102 ? 76.528 13.082 14.930 1.00 9.35 110 PHE A C 1
ATOM 609 O O . PHE A 1 102 ? 76.458 13.900 15.834 1.00 10.09 110 PHE A O 1
ATOM 617 N N . VAL A 1 103 ? 77.493 12.174 14.841 1.00 8.35 111 VAL A N 1
ATOM 618 C CA . VAL A 1 103 ? 78.506 12.051 15.879 1.00 9.13 111 VAL A CA 1
ATOM 619 C C . VAL A 1 103 ? 79.850 12.160 15.203 1.00 9.51 111 VAL A C 1
ATOM 620 O O . VAL A 1 103 ? 80.178 11.341 14.348 1.00 9.93 111 VAL A O 1
ATOM 624 N N . MET A 1 104 ? 80.607 13.181 15.580 1.00 7.94 112 MET A N 1
ATOM 625 C CA . MET A 1 104 ? 81.928 13.406 15.025 1.00 8.06 112 MET A CA 1
ATOM 626 C C . MET A 1 104 ? 82.974 13.093 16.117 1.00 8.97 112 MET A C 1
ATOM 627 O O . MET A 1 104 ? 83.082 13.817 17.112 1.00 8.09 112 MET A O 1
ATOM 632 N N . SER A 1 105 ? 83.684 11.972 15.952 1.00 7.92 113 SER A N 1
ATOM 633 C CA . SER A 1 105 ? 84.723 11.560 16.884 1.00 7.54 113 SER A CA 1
ATOM 634 C C . SER A 1 105 ? 86.025 12.209 16.393 1.00 9.14 113 SER A C 1
ATOM 635 O O . SER A 1 105 ? 86.651 11.713 15.435 1.00 9.02 113 SER A O 1
ATOM 638 N N . ASN A 1 106 ? 86.404 13.315 17.049 1.00 9.18 114 ASN A N 1
ATOM 639 C CA . ASN A 1 106 ? 87.550 14.136 16.658 1.00 9.34 114 ASN A CA 1
ATOM 640 C C . ASN A 1 106 ? 88.738 14.254 17.652 1.00 10.27 114 ASN A C 1
ATOM 641 O O . ASN A 1 106 ? 89.886 14.476 17.237 1.00 9.55 114 ASN A O 1
ATOM 646 N N . SER A 1 107 ? 88.460 14.199 18.952 1.00 10.21 115 SER A N 1
ATOM 647 C CA . SER A 1 107 ? 89.531 14.343 19.949 1.00 10.38 115 SER A CA 1
ATOM 648 C C . SER A 1 107 ? 90.732 13.430 19.655 1.00 9.95 115 SER A C 1
ATOM 649 O O . SER A 1 107 ? 90.574 12.254 19.291 1.00 9.62 115 SER A O 1
ATOM 652 N N . GLY A 1 108 ? 91.931 13.972 19.856 1.00 10.78 116 GLY A N 1
ATOM 653 C CA . GLY A 1 108 ? 93.127 13.180 19.629 1.00 9.55 116 GLY A CA 1
ATOM 654 C C . GLY A 1 108 ? 94.386 13.931 20.030 1.00 10.20 116 GLY A C 1
ATOM 655 O O . GLY A 1 108 ? 94.368 15.144 20.296 1.00 9.47 116 GLY A O 1
ATOM 656 N N . MET A 1 109 ? 95.489 13.185 20.078 1.00 10.64 117 MET A N 1
ATOM 657 C CA . MET A 1 109 ? 96.805 13.750 20.398 1.00 11.63 117 MET A CA 1
ATOM 658 C C . MET A 1 109 ? 97.877 13.192 19.456 1.00 11.09 117 MET A C 1
ATOM 659 O O . MET A 1 109 ? 97.767 12.052 18.961 1.00 10.71 117 MET A O 1
ATOM 664 N N . GLU A 1 110 ? 98.873 14.035 19.175 1.00 11.23 118 GLU A N 1
ATOM 665 C CA . GLU A 1 110 ? 100.034 13.623 18.404 1.00 10.25 118 GLU A CA 1
ATOM 666 C C . GLU A 1 110 ? 100.984 13.047 19.452 1.00 10.69 118 GLU A C 1
ATOM 667 O O . GLU A 1 110 ? 100.799 13.236 20.656 1.00 10.21 118 GLU A O 1
ATOM 673 N N . VAL A 1 111 ? 101.978 12.306 18.999 1.00 10.14 119 VAL A N 1
ATOM 674 C CA . VAL A 1 111 ? 102.957 11.730 19.917 1.00 10.96 119 VAL A CA 1
ATOM 675 C C . VAL A 1 111 ? 104.172 11.237 19.133 1.00 10.57 119 VAL A C 1
ATOM 676 O O . VAL A 1 111 ? 104.020 10.550 18.136 1.00 9.97 119 VAL A O 1
ATOM 680 N N . TRP A 1 112 ? 105.363 11.648 19.572 1.00 9.44 120 TRP A N 1
ATOM 681 C CA . TRP A 1 112 ? 106.618 11.241 18.951 1.00 9.80 120 TRP A CA 1
ATOM 682 C C . TRP A 1 112 ? 107.484 10.671 20.049 1.00 10.87 120 TRP A C 1
ATOM 683 O O . TRP A 1 112 ? 107.605 11.259 21.144 1.00 10.94 120 TRP A O 1
ATOM 694 N N . CYS A 1 113 ? 108.057 9.508 19.782 1.00 11.44 121 CYS A N 1
ATOM 695 C CA . CYS A 1 113 ? 108.908 8.868 20.779 1.00 12.62 121 CYS A CA 1
ATOM 696 C C . CYS A 1 113 ? 109.749 7.746 20.170 1.00 13.15 121 CYS A C 1
ATOM 697 O O . CYS A 1 113 ? 109.276 6.967 19.324 1.00 11.90 121 CYS A O 1
ATOM 700 N N . ASP A 1 114 ? 111.013 7.706 20.598 1.00 13.31 122 ASP A N 1
ATOM 701 C CA . ASP A 1 114 ? 111.939 6.652 20.200 1.00 13.04 122 ASP A CA 1
ATOM 702 C C . ASP A 1 114 ? 111.204 5.404 20.666 1.00 11.28 122 ASP A C 1
ATOM 703 O O . ASP A 1 114 ? 110.826 5.315 21.825 1.00 12.01 122 ASP A O 1
ATOM 708 N N . GLU A 1 115 ? 110.986 4.430 19.788 1.00 11.21 123 GLU A N 1
ATOM 709 C CA . GLU A 1 115 ? 110.240 3.228 20.216 1.00 10.91 123 GLU A CA 1
ATOM 710 C C . GLU A 1 115 ? 110.828 2.544 21.452 1.00 11.34 123 GLU A C 1
ATOM 711 O O . GLU A 1 115 ? 110.079 2.021 22.281 1.00 11.80 123 GLU A O 1
ATOM 717 N N . LEU A 1 116 ? 112.158 2.600 21.600 1.00 12.29 124 LEU A N 1
ATOM 718 C CA . LEU A 1 116 ? 112.832 1.965 22.745 1.00 12.85 124 LEU A CA 1
ATOM 719 C C . LEU A 1 116 ? 112.453 2.608 24.054 1.00 12.92 124 LEU A C 1
ATOM 720 O O . LEU A 1 116 ? 112.462 1.936 25.090 1.00 13.55 124 LEU A O 1
ATOM 725 N N . GLU A 1 117 ? 112.055 3.877 23.977 1.00 13.06 125 GLU A N 1
ATOM 726 C CA . GLU A 1 117 ? 111.700 4.670 25.157 1.00 14.76 125 GLU A CA 1
ATOM 727 C C . GLU A 1 117 ? 110.222 4.671 25.533 1.00 14.93 125 GLU A C 1
ATOM 728 O O . GLU A 1 117 ? 109.833 5.178 26.583 1.00 13.79 125 GLU A O 1
ATOM 734 N N . VAL A 1 118 ? 109.395 4.087 24.677 1.00 13.77 126 VAL A N 1
ATOM 735 C CA . VAL A 1 118 ? 107.969 4.023 24.965 1.00 12.51 126 VAL A CA 1
ATOM 736 C C . VAL A 1 118 ? 107.711 3.118 26.176 1.00 12.31 126 VAL A C 1
ATOM 737 O O . VAL A 1 118 ? 108.178 1.981 26.247 1.00 11.88 126 VAL A O 1
ATOM 741 N N . THR A 1 119 ? 106.943 3.650 27.120 1.00 12.35 127 THR A N 1
ATOM 742 C CA . THR A 1 119 ? 106.561 2.935 28.313 1.00 11.97 127 THR A CA 1
ATOM 743 C C . THR A 1 119 ? 105.095 2.503 28.170 1.00 12.73 127 THR A C 1
ATOM 744 O O . THR A 1 119 ? 104.350 3.023 27.318 1.00 12.28 127 THR A O 1
ATOM 748 N N . GLN A 1 120 ? 104.656 1.591 29.029 1.00 13.00 128 GLN A N 1
ATOM 749 C CA . GLN A 1 120 ? 103.266 1.165 28.993 1.00 14.26 128 GLN A CA 1
ATOM 750 C C . GLN A 1 120 ? 102.384 2.390 29.261 1.00 14.36 128 GLN A C 1
ATOM 751 O O . GLN A 1 120 ? 101.299 2.531 28.696 1.00 13.48 128 GLN A O 1
ATOM 757 N N . GLU A 1 121 ? 102.837 3.256 30.157 1.00 14.42 129 GLU A N 1
ATOM 758 C CA . GLU A 1 121 ? 102.057 4.440 30.498 1.00 15.23 129 GLU A CA 1
ATOM 759 C C . GLU A 1 121 ? 101.816 5.338 29.283 1.00 13.93 129 GLU A C 1
ATOM 760 O O . GLU A 1 121 ? 100.698 5.805 29.076 1.00 12.77 129 GLU A O 1
ATOM 766 N N . LEU A 1 122 ? 102.858 5.588 28.494 1.00 13.50 130 LEU A N 1
ATOM 767 C CA . LEU A 1 122 ? 102.708 6.422 27.298 1.00 12.60 130 LEU A CA 1
ATOM 768 C C . LEU A 1 122 ? 101.776 5.706 26.295 1.00 11.92 130 LEU A C 1
ATOM 769 O O . LEU A 1 122 ? 100.875 6.318 25.733 1.00 11.04 130 LEU A O 1
ATOM 774 N N . PHE A 1 123 ? 102.000 4.408 26.107 1.00 10.95 131 PHE A N 1
ATOM 775 C CA . PHE A 1 123 ? 101.193 3.620 25.176 1.00 10.99 131 PHE A CA 1
ATOM 776 C C . PHE A 1 123 ? 99.713 3.763 25.538 1.00 11.76 131 PHE A C 1
ATOM 777 O O . PHE A 1 123 ? 98.876 4.117 24.699 1.00 12.30 131 PHE A O 1
ATOM 785 N N . ASP A 1 124 ? 99.413 3.502 26.804 1.00 10.91 132 ASP A N 1
ATOM 786 C CA . ASP A 1 124 ? 98.057 3.554 27.313 1.00 12.45 132 ASP A CA 1
ATOM 787 C C . ASP A 1 124 ? 97.444 4.924 27.146 1.00 13.00 132 ASP A C 1
ATOM 788 O O . ASP A 1 124 ? 96.275 5.039 26.721 1.00 13.35 132 ASP A O 1
ATOM 793 N N . LYS A 1 125 ? 98.227 5.965 27.432 1.00 12.57 133 LYS A N 1
ATOM 794 C CA . LYS A 1 125 ? 97.735 7.327 27.303 1.00 13.08 133 LYS A CA 1
ATOM 795 C C . LYS A 1 125 ? 97.291 7.616 25.869 1.00 12.83 133 LYS A C 1
ATOM 796 O O . LYS A 1 125 ? 96.239 8.201 25.638 1.00 12.16 133 LYS A O 1
ATOM 802 N N . VAL A 1 126 ? 98.117 7.210 24.908 1.00 10.80 134 VAL A N 1
ATOM 803 C CA . VAL A 1 126 ? 97.817 7.453 23.498 1.00 10.37 134 VAL A CA 1
ATOM 804 C C . VAL A 1 126 ? 96.628 6.646 23.004 1.00 8.73 134 VAL A C 1
ATOM 805 O O . VAL A 1 126 ? 95.740 7.183 22.343 1.00 10.15 134 VAL A O 1
ATOM 809 N N . PHE A 1 127 ? 96.628 5.351 23.274 1.00 8.53 135 PHE A N 1
ATOM 810 C CA . PHE A 1 127 ? 95.535 4.532 22.826 1.00 7.59 135 PHE A CA 1
ATOM 811 C C . PHE A 1 127 ? 94.239 4.834 23.561 1.00 8.11 135 PHE A C 1
ATOM 812 O O . PHE A 1 127 ? 93.162 4.739 22.967 1.00 8.11 135 PHE A O 1
ATOM 820 N N . ASN A 1 128 ? 94.324 5.235 24.828 1.00 8.76 136 ASN A N 1
ATOM 821 C CA . ASN A 1 128 ? 93.094 5.524 25.561 1.00 10.27 136 ASN A CA 1
ATOM 822 C C . ASN A 1 128 ? 92.302 6.642 24.894 1.00 10.02 136 ASN A C 1
ATOM 823 O O . ASN A 1 128 ? 91.068 6.579 24.832 1.00 11.26 136 ASN A O 1
ATOM 828 N N . LEU A 1 129 ? 93.004 7.663 24.409 1.00 10.56 137 LEU A N 1
ATOM 829 C CA . LEU A 1 129 ? 92.334 8.803 23.760 1.00 9.90 137 LEU A CA 1
ATOM 830 C C . LEU A 1 129 ? 92.052 8.587 22.293 1.00 10.21 137 LEU A C 1
ATOM 831 O O . LEU A 1 129 ? 90.911 8.674 21.863 1.00 9.57 137 LEU A O 1
ATOM 836 N N . ASN A 1 130 ? 93.117 8.293 21.543 1.00 9.82 138 ASN A N 1
ATOM 837 C CA . ASN A 1 130 ? 93.051 8.136 20.092 1.00 9.73 138 ASN A CA 1
ATOM 838 C C . ASN A 1 130 ? 92.293 6.948 19.563 1.00 9.40 138 ASN A C 1
ATOM 839 O O . ASN A 1 130 ? 91.718 7.018 18.475 1.00 9.53 138 ASN A O 1
ATOM 844 N N . THR A 1 131 ? 92.235 5.881 20.347 1.00 8.33 139 THR A N 1
ATOM 845 C CA . THR A 1 131 ? 91.598 4.673 19.890 1.00 8.61 139 THR A CA 1
ATOM 846 C C . THR A 1 131 ? 90.411 4.259 20.749 1.00 9.18 139 THR A C 1
ATOM 847 O O . THR A 1 131 ? 89.297 4.171 20.241 1.00 8.98 139 THR A O 1
ATOM 851 N N . ARG A 1 132 ? 90.651 3.941 22.023 1.00 8.65 140 ARG A N 1
ATOM 852 C CA . ARG A 1 132 ? 89.556 3.530 22.900 1.00 8.80 140 ARG A CA 1
ATOM 853 C C . ARG A 1 132 ? 88.463 4.600 22.969 1.00 8.22 140 ARG A C 1
ATOM 854 O O . ARG A 1 132 ? 87.272 4.263 22.945 1.00 8.33 140 ARG A O 1
ATOM 862 N N . GLY A 1 133 ? 88.871 5.863 23.061 1.00 7.51 141 GLY A N 1
ATOM 863 C CA . GLY A 1 133 ? 87.910 6.944 23.130 1.00 9.06 141 GLY A CA 1
ATOM 864 C C . GLY A 1 133 ? 86.987 6.912 21.913 1.00 9.30 141 GLY A C 1
ATOM 865 O O . GLY A 1 133 ? 85.771 7.028 22.047 1.00 9.89 141 GLY A O 1
ATOM 866 N N . GLN A 1 134 ? 87.573 6.720 20.728 1.00 8.27 142 GLN A N 1
ATOM 867 C CA . GLN A 1 134 ? 86.789 6.670 19.491 1.00 7.64 142 GLN A CA 1
ATOM 868 C C . GLN A 1 134 ? 85.886 5.450 19.441 1.00 7.81 142 GLN A C 1
ATOM 869 O O . GLN A 1 134 ? 84.780 5.516 18.915 1.00 8.94 142 GLN A O 1
ATOM 875 N N . PHE A 1 135 ? 86.332 4.332 20.007 1.00 7.41 143 PHE A N 1
ATOM 876 C CA . PHE A 1 135 ? 85.489 3.143 20.043 1.00 7.87 143 PHE A CA 1
ATOM 877 C C . PHE A 1 135 ? 84.221 3.451 20.856 1.00 8.70 143 PHE A C 1
ATOM 878 O O . PHE A 1 135 ? 83.109 3.178 20.406 1.00 9.92 143 PHE A O 1
ATOM 886 N N . PHE A 1 136 ? 84.390 4.034 22.038 1.00 8.69 144 PHE A N 1
ATOM 887 C CA . PHE A 1 136 ? 83.235 4.342 22.881 1.00 8.96 144 PHE A CA 1
ATOM 888 C C . PHE A 1 136 ? 82.348 5.444 22.342 1.00 9.03 144 PHE A C 1
ATOM 889 O O . PHE A 1 136 ? 81.127 5.397 22.513 1.00 9.48 144 PHE A O 1
ATOM 897 N N . VAL A 1 137 ? 82.939 6.423 21.673 1.00 9.10 145 VAL A N 1
ATOM 898 C CA . VAL A 1 137 ? 82.132 7.461 21.039 1.00 8.98 145 VAL A CA 1
ATOM 899 C C . VAL A 1 137 ? 81.277 6.745 19.944 1.00 10.18 145 VAL A C 1
ATOM 900 O O . VAL A 1 137 ? 80.064 6.987 19.814 1.00 10.66 145 VAL A O 1
ATOM 904 N N . ALA A 1 138 ? 81.884 5.817 19.199 1.00 9.55 146 ALA A N 1
ATOM 905 C CA . ALA A 1 138 ? 81.156 5.108 18.156 1.00 8.89 146 ALA A CA 1
ATOM 906 C C . ALA A 1 138 ? 80.047 4.225 18.770 1.00 9.57 146 ALA A C 1
ATOM 907 O O . ALA A 1 138 ? 78.936 4.140 18.232 1.00 9.72 146 ALA A O 1
ATOM 909 N N . GLN A 1 139 ? 80.354 3.565 19.894 1.00 9.37 147 GLN A N 1
ATOM 910 C CA . GLN A 1 139 ? 79.367 2.725 20.575 1.00 9.27 147 GLN A CA 1
ATOM 911 C C . GLN A 1 139 ? 78.184 3.609 20.962 1.00 9.48 147 GLN A C 1
ATOM 912 O O . GLN A 1 139 ? 77.035 3.214 20.756 1.00 9.68 147 GLN A O 1
ATOM 918 N N . GLN A 1 140 ? 78.478 4.789 21.514 1.00 8.85 148 GLN A N 1
ATOM 919 C CA . GLN A 1 140 ? 77.419 5.703 21.935 1.00 9.90 148 GLN A CA 1
ATOM 920 C C . GLN A 1 140 ? 76.622 6.218 20.738 1.00 10.71 148 GLN A C 1
ATOM 921 O O . GLN A 1 140 ? 75.404 6.412 20.835 1.00 11.13 148 GLN A O 1
ATOM 927 N N . GLY A 1 141 ? 77.287 6.370 19.592 1.00 9.69 149 GLY A N 1
ATOM 928 C CA . GLY A 1 141 ? 76.581 6.779 18.388 1.00 9.65 149 GLY A CA 1
ATOM 929 C C . GLY A 1 141 ? 75.626 5.663 17.978 1.00 9.42 149 GLY A C 1
ATOM 930 O O . GLY A 1 141 ? 74.501 5.917 17.558 1.00 10.68 149 GLY A O 1
ATOM 931 N N . LEU A 1 142 ? 76.074 4.414 18.031 1.00 8.98 150 LEU A N 1
ATOM 932 C CA . LEU A 1 142 ? 75.199 3.284 17.674 1.00 9.54 150 LEU A CA 1
ATOM 933 C C . LEU A 1 142 ? 74.012 3.257 18.633 1.00 11.47 150 LEU A C 1
ATOM 934 O O . LEU A 1 142 ? 72.893 2.954 18.239 1.00 12.15 150 LEU A O 1
ATOM 939 N N . LYS A 1 143 ? 74.285 3.556 19.899 1.00 11.89 151 LYS A N 1
ATOM 940 C CA . LYS A 1 143 ? 73.248 3.533 20.919 1.00 13.04 151 LYS A CA 1
ATOM 941 C C . LYS A 1 143 ? 72.207 4.626 20.751 1.00 13.31 151 LYS A C 1
ATOM 942 O O . LYS A 1 143 ? 71.025 4.355 20.932 1.00 14.64 151 LYS A O 1
ATOM 948 N N . HIS A 1 144 ? 72.633 5.818 20.327 1.00 12.39 152 HIS A N 1
ATOM 949 C CA . HIS A 1 144 ? 71.735 6.978 20.235 1.00 12.90 152 HIS A CA 1
ATOM 950 C C . HIS A 1 144 ? 71.374 7.589 18.877 1.00 13.67 152 HIS A C 1
ATOM 951 O O . HIS A 1 144 ? 70.344 8.247 18.773 1.00 15.11 152 HIS A O 1
ATOM 958 N N . CYS A 1 145 ? 72.224 7.447 17.861 1.00 12.25 153 CYS A N 1
ATOM 959 C CA . CYS A 1 145 ? 71.941 8.071 16.570 1.00 11.92 153 CYS A CA 1
ATOM 960 C C . CYS A 1 145 ? 70.608 7.668 15.967 1.00 11.63 153 CYS A C 1
ATOM 961 O O . CYS A 1 145 ? 70.297 6.477 15.856 1.00 10.91 153 CYS A O 1
ATOM 964 N N . ARG A 1 146 ? 69.855 8.673 15.536 1.00 10.72 154 ARG A N 1
ATOM 965 C CA . ARG A 1 146 ? 68.565 8.428 14.913 1.00 11.52 154 ARG A CA 1
ATOM 966 C C . ARG A 1 146 ? 68.766 7.986 13.483 1.00 10.75 154 ARG A C 1
ATOM 967 O O . ARG A 1 146 ? 69.847 8.205 12.907 1.00 11.28 154 ARG A O 1
ATOM 975 N N . ARG A 1 147 ? 67.717 7.409 12.899 1.00 10.97 155 ARG A N 1
ATOM 976 C CA . ARG A 1 147 ? 67.767 6.921 11.533 1.00 11.04 155 ARG A CA 1
ATOM 977 C C . ARG A 1 147 ? 68.179 8.042 10.593 1.00 10.51 155 ARG A C 1
ATOM 978 O O . ARG A 1 147 ? 67.722 9.180 10.731 1.00 11.01 155 ARG A O 1
ATOM 986 N N . GLY A 1 148 ? 69.052 7.719 9.639 1.00 10.19 156 GLY A N 1
ATOM 987 C CA . GLY A 1 148 ? 69.579 8.723 8.729 1.00 9.52 156 GLY A CA 1
ATOM 988 C C . GLY A 1 148 ? 70.777 9.416 9.369 1.00 9.61 156 GLY A C 1
ATOM 989 O O . GLY A 1 148 ? 71.363 10.342 8.795 1.00 10.21 156 GLY A O 1
ATOM 990 N N . GLY A 1 149 ? 71.184 8.905 10.529 1.00 9.30 157 GLY A N 1
ATOM 991 C CA . GLY A 1 149 ? 72.296 9.475 11.275 1.00 9.45 157 GLY A CA 1
ATOM 992 C C . GLY A 1 149 ? 73.645 9.185 10.644 1.00 9.45 157 GLY A C 1
ATOM 993 O O . GLY A 1 149 ? 73.740 8.402 9.673 1.00 8.35 157 GLY A O 1
ATOM 994 N N . ARG A 1 150 ? 74.696 9.767 11.239 1.00 8.75 158 ARG A N 1
ATOM 995 C CA . ARG A 1 150 ? 76.060 9.617 10.730 1.00 8.74 158 ARG A CA 1
ATOM 996 C C . ARG A 1 150 ? 77.053 9.580 11.879 1.00 8.47 158 ARG A C 1
ATOM 997 O O . ARG A 1 150 ? 76.944 10.355 12.827 1.00 8.49 158 ARG A O 1
ATOM 1005 N N . ILE A 1 151 ? 78.008 8.655 11.784 1.00 7.59 159 ILE A N 1
ATOM 1006 C CA . ILE A 1 151 ? 79.094 8.570 12.765 1.00 8.19 159 ILE A CA 1
ATOM 1007 C C . ILE A 1 151 ? 80.343 8.711 11.902 1.00 7.79 159 ILE A C 1
ATOM 1008 O O . ILE A 1 151 ? 80.479 8.031 10.865 1.00 8.16 159 ILE A O 1
ATOM 1013 N N . ILE A 1 152 ? 81.231 9.615 12.286 1.00 6.82 160 ILE A N 1
ATOM 1014 C CA . ILE A 1 152 ? 82.459 9.828 11.508 1.00 7.16 160 ILE A CA 1
ATOM 1015 C C . ILE A 1 152 ? 83.624 9.814 12.488 1.00 7.79 160 ILE A C 1
ATOM 1016 O O . ILE A 1 152 ? 83.616 10.549 13.484 1.00 8.20 160 ILE A O 1
ATOM 1021 N N . LEU A 1 153 ? 84.557 8.886 12.269 1.00 7.60 161 LEU A N 1
ATOM 1022 C CA . LEU A 1 153 ? 85.753 8.760 13.105 1.00 7.89 161 LEU A CA 1
ATOM 1023 C C . LEU A 1 153 ? 86.922 9.536 12.474 1.00 8.03 161 LEU A C 1
ATOM 1024 O O . LEU A 1 153 ? 86.873 9.942 11.291 1.00 8.29 161 LEU A O 1
ATOM 1029 N N . THR A 1 154 ? 87.961 9.772 13.268 1.00 7.77 162 THR A N 1
ATOM 1030 C CA . THR A 1 154 ? 89.109 10.509 12.754 1.00 7.94 162 THR A CA 1
ATOM 1031 C C . THR A 1 154 ? 90.392 9.702 12.812 1.00 8.49 162 THR A C 1
ATOM 1032 O O . THR A 1 154 ? 90.882 9.347 13.886 1.00 9.14 162 THR A O 1
ATOM 1036 N N . SER A 1 155 ? 90.901 9.401 11.634 1.00 7.38 163 SER A N 1
ATOM 1037 C CA . SER A 1 155 ? 92.184 8.734 11.498 1.00 8.66 163 SER A CA 1
ATOM 1038 C C . SER A 1 155 ? 93.195 9.867 11.125 1.00 8.87 163 SER A C 1
ATOM 1039 O O . SER A 1 155 ? 93.160 10.962 11.714 1.00 9.62 163 SER A O 1
ATOM 1042 N N . SER A 1 156 ? 94.074 9.609 10.152 1.00 7.65 164 SER A N 1
ATOM 1043 C CA . SER A 1 156 ? 95.059 10.583 9.674 1.00 7.59 164 SER A CA 1
ATOM 1044 C C . SER A 1 156 ? 95.790 9.920 8.531 1.00 7.70 164 SER A C 1
ATOM 1045 O O . SER A 1 156 ? 95.907 8.687 8.524 1.00 8.37 164 SER A O 1
ATOM 1048 N N . ILE A 1 157 ? 96.326 10.699 7.587 1.00 7.91 165 ILE A N 1
ATOM 1049 C CA . ILE A 1 157 ? 97.113 10.051 6.519 1.00 9.46 165 ILE A CA 1
ATOM 1050 C C . ILE A 1 157 ? 98.375 9.434 7.138 1.00 9.72 165 ILE A C 1
ATOM 1051 O O . ILE A 1 157 ? 98.981 8.545 6.559 1.00 10.58 165 ILE A O 1
ATOM 1056 N N . ALA A 1 158 ? 98.747 9.878 8.343 1.00 9.43 166 ALA A N 1
ATOM 1057 C CA . ALA A 1 158 ? 99.910 9.295 8.995 1.00 9.51 166 ALA A CA 1
ATOM 1058 C C . ALA A 1 158 ? 99.678 7.796 9.301 1.00 10.46 166 ALA A C 1
ATOM 1059 O O . ALA A 1 158 ? 100.649 7.048 9.502 1.00 10.95 166 ALA A O 1
ATOM 1061 N N . ALA A 1 159 ? 98.421 7.343 9.353 1.00 9.52 167 ALA A N 1
ATOM 1062 C CA . ALA A 1 159 ? 98.157 5.921 9.626 1.00 10.94 167 ALA A CA 1
ATOM 1063 C C . ALA A 1 159 ? 98.712 5.028 8.495 1.00 10.97 167 ALA A C 1
ATOM 1064 O O . ALA A 1 159 ? 99.038 3.868 8.711 1.00 11.07 167 ALA A O 1
ATOM 1066 N N . VAL A 1 160 ? 98.819 5.588 7.292 1.00 10.64 168 VAL A N 1
ATOM 1067 C CA . VAL A 1 160 ? 99.284 4.819 6.143 1.00 11.36 168 VAL A CA 1
ATOM 1068 C C . VAL A 1 160 ? 100.550 5.360 5.504 1.00 11.39 168 VAL A C 1
ATOM 1069 O O . VAL A 1 160 ? 101.022 4.799 4.519 1.00 12.33 168 VAL A O 1
ATOM 1073 N N . MET A 1 161 ? 101.113 6.424 6.058 1.00 11.69 169 MET A N 1
ATOM 1074 C CA . MET A 1 161 ? 102.329 7.001 5.474 1.00 14.93 169 MET A CA 1
ATOM 1075 C C . MET A 1 161 ? 103.554 6.148 5.755 1.00 16.77 169 MET A C 1
ATOM 1076 O O . MET A 1 161 ? 103.593 5.381 6.714 1.00 16.88 169 MET A O 1
ATOM 1081 N N . THR A 1 162 ? 104.564 6.298 4.912 1.00 17.56 170 THR A N 1
ATOM 1082 C CA . THR A 1 162 ? 105.798 5.570 5.099 1.00 18.07 170 THR A CA 1
ATOM 1083 C C . THR A 1 162 ? 106.884 6.633 5.296 1.00 17.40 170 THR A C 1
ATOM 1084 O O . THR A 1 162 ? 106.641 7.825 5.076 1.00 17.58 170 THR A O 1
ATOM 1088 N N . GLY A 1 163 ? 108.034 6.217 5.810 1.00 17.13 171 GLY A N 1
ATOM 1089 C CA . GLY A 1 163 ? 109.145 7.139 5.983 1.00 16.23 171 GLY A CA 1
ATOM 1090 C C . GLY A 1 163 ? 109.142 8.088 7.168 1.00 16.06 171 GLY A C 1
ATOM 1091 O O . GLY A 1 163 ? 109.999 8.971 7.239 1.00 16.75 171 GLY A O 1
ATOM 1092 N N . ILE A 1 164 ? 108.194 7.932 8.087 1.00 13.85 172 ILE A N 1
ATOM 1093 C CA . ILE A 1 164 ? 108.122 8.797 9.260 1.00 13.81 172 ILE A CA 1
ATOM 1094 C C . ILE A 1 164 ? 108.635 8.007 10.459 1.00 13.18 172 ILE A C 1
ATOM 1095 O O . ILE A 1 164 ? 108.132 6.903 10.751 1.00 13.78 172 ILE A O 1
ATOM 1100 N N . PRO A 1 165 ? 109.665 8.531 11.152 1.00 12.23 173 PRO A N 1
ATOM 1101 C CA . PRO A 1 165 ? 110.254 7.870 12.326 1.00 10.71 173 PRO A CA 1
ATOM 1102 C C . PRO A 1 165 ? 109.619 8.250 13.674 1.00 10.88 173 PRO A C 1
ATOM 1103 O O . PRO A 1 165 ? 108.956 9.295 13.784 1.00 10.87 173 PRO A O 1
ATOM 1107 N N . ASN A 1 166 ? 109.853 7.401 14.685 1.00 10.73 174 ASN A N 1
ATOM 1108 C CA . ASN A 1 166 ? 109.405 7.633 16.073 1.00 10.87 174 ASN A CA 1
ATOM 1109 C C . ASN A 1 166 ? 107.897 7.919 16.183 1.00 11.23 174 ASN A C 1
ATOM 1110 O O . ASN A 1 166 ? 107.445 8.632 17.105 1.00 10.74 174 ASN A O 1
ATOM 1115 N N . HIS A 1 167 ? 107.120 7.245 15.340 1.00 9.70 175 HIS A N 1
ATOM 1116 C CA . HIS A 1 167 ? 105.703 7.537 15.289 1.00 9.04 175 HIS A CA 1
ATOM 1117 C C . HIS A 1 167 ? 104.779 6.327 15.349 1.00 8.72 175 HIS A C 1
ATOM 1118 O O . HIS A 1 167 ? 103.626 6.424 14.926 1.00 8.86 175 HIS A O 1
ATOM 1125 N N . ALA A 1 168 ? 105.260 5.206 15.872 1.00 8.21 176 ALA A N 1
ATOM 1126 C CA . ALA A 1 168 ? 104.440 4.008 15.899 1.00 8.26 176 ALA A CA 1
ATOM 1127 C C . ALA A 1 168 ? 103.177 4.124 16.744 1.00 8.35 176 ALA A C 1
ATOM 1128 O O . ALA A 1 168 ? 102.138 3.552 16.365 1.00 7.85 176 ALA A O 1
ATOM 1130 N N . LEU A 1 169 ? 103.230 4.867 17.855 1.00 8.36 177 LEU A N 1
ATOM 1131 C CA . LEU A 1 169 ? 102.019 4.988 18.680 1.00 8.55 177 LEU A CA 1
ATOM 1132 C C . LEU A 1 169 ? 100.932 5.761 17.948 1.00 8.77 177 LEU A C 1
ATOM 1133 O O . LEU A 1 169 ? 99.775 5.355 17.961 1.00 9.66 177 LEU A O 1
ATOM 1138 N N . TYR A 1 170 ? 101.306 6.849 17.278 1.00 8.26 178 TYR A N 1
ATOM 1139 C CA . TYR A 1 170 ? 100.312 7.630 16.550 1.00 8.62 178 TYR A CA 1
ATOM 1140 C C . TYR A 1 170 ? 99.784 6.856 15.340 1.00 8.72 178 TYR A C 1
ATOM 1141 O O . TYR A 1 170 ? 98.573 6.726 15.170 1.00 9.54 178 TYR A O 1
ATOM 1150 N N . ALA A 1 171 ? 100.684 6.307 14.522 1.00 7.78 179 ALA A N 1
ATOM 1151 C CA . ALA A 1 171 ? 100.267 5.555 13.349 1.00 6.98 179 ALA A CA 1
ATOM 1152 C C . ALA A 1 171 ? 99.357 4.387 13.730 1.00 7.07 179 ALA A C 1
ATOM 1153 O O . ALA A 1 171 ? 98.313 4.199 13.115 1.00 7.87 179 ALA A O 1
ATOM 1155 N N . GLY A 1 172 ? 99.722 3.636 14.769 1.00 6.70 180 GLY A N 1
ATOM 1156 C CA . GLY A 1 172 ? 98.928 2.485 15.176 1.00 6.81 180 GLY A CA 1
ATOM 1157 C C . GLY A 1 172 ? 97.575 2.861 15.776 1.00 7.26 180 GLY A C 1
ATOM 1158 O O . GLY A 1 172 ? 96.560 2.198 15.507 1.00 8.15 180 GLY A O 1
ATOM 1159 N N . SER A 1 173 ? 97.558 3.934 16.567 1.00 7.34 181 SER A N 1
ATOM 1160 C CA . SER A 1 173 ? 96.308 4.343 17.227 1.00 7.34 181 SER A CA 1
ATOM 1161 C C . SER A 1 173 ? 95.312 4.867 16.188 1.00 7.63 181 SER A C 1
ATOM 1162 O O . SER A 1 173 ? 94.111 4.700 16.338 1.00 9.67 181 SER A O 1
ATOM 1165 N N . LYS A 1 174 ? 95.811 5.477 15.129 1.00 7.00 182 LYS A N 1
ATOM 1166 C CA . LYS A 1 174 ? 94.916 5.971 14.080 1.00 7.16 182 LYS A CA 1
ATOM 1167 C C . LYS A 1 174 ? 94.488 4.830 13.138 1.00 7.51 182 LYS A C 1
ATOM 1168 O O . LYS A 1 174 ? 93.318 4.716 12.764 1.00 7.10 182 LYS A O 1
ATOM 1174 N N . ALA A 1 175 ? 95.428 3.954 12.759 1.00 7.24 183 ALA A N 1
ATOM 1175 C CA . ALA A 1 175 ? 95.074 2.829 11.877 1.00 6.70 183 ALA A CA 1
ATOM 1176 C C . ALA A 1 175 ? 93.951 1.989 12.522 1.00 6.83 183 ALA A C 1
ATOM 1177 O O . ALA A 1 175 ? 93.055 1.505 11.830 1.00 7.95 183 ALA A O 1
ATOM 1179 N N . ALA A 1 176 ? 93.986 1.836 13.847 1.00 6.40 184 ALA A N 1
ATOM 1180 C CA . ALA A 1 176 ? 92.966 1.035 14.548 1.00 7.06 184 ALA A CA 1
ATOM 1181 C C . ALA A 1 176 ? 91.543 1.504 14.248 1.00 6.66 184 ALA A C 1
ATOM 1182 O O . ALA A 1 176 ? 90.635 0.709 14.074 1.00 7.45 184 ALA A O 1
ATOM 1184 N N . VAL A 1 177 ? 91.383 2.816 14.183 1.00 7.33 185 VAL A N 1
ATOM 1185 C CA . VAL A 1 177 ? 90.083 3.446 13.966 1.00 8.66 185 VAL A CA 1
ATOM 1186 C C . VAL A 1 177 ? 89.499 3.141 12.588 1.00 8.10 185 VAL A C 1
ATOM 1187 O O . VAL A 1 177 ? 88.271 3.093 12.414 1.00 8.33 185 VAL A O 1
ATOM 1191 N N . GLU A 1 178 ? 90.383 2.892 11.622 1.00 7.57 186 GLU A N 1
ATOM 1192 C CA . GLU A 1 178 ? 89.958 2.531 10.272 1.00 7.94 186 GLU A CA 1
ATOM 1193 C C . GLU A 1 178 ? 89.275 1.142 10.325 1.00 8.08 186 GLU A C 1
ATOM 1194 O O . GLU A 1 178 ? 88.259 0.903 9.657 1.00 9.29 186 GLU A O 1
ATOM 1200 N N . GLY A 1 179 ? 89.804 0.252 11.176 1.00 8.11 187 GLY A N 1
ATOM 1201 C CA . GLY A 1 179 ? 89.192 -1.055 11.363 1.00 6.79 187 GLY A CA 1
ATOM 1202 C C . GLY A 1 179 ? 87.842 -0.866 12.051 1.00 7.61 187 GLY A C 1
ATOM 1203 O O . GLY A 1 179 ? 86.876 -1.520 11.699 1.00 9.20 187 GLY A O 1
ATOM 1204 N N . PHE A 1 180 ? 87.764 0.039 13.029 1.00 7.65 188 PHE A N 1
ATOM 1205 C CA . PHE A 1 180 ? 86.484 0.316 13.713 1.00 7.92 188 PHE A CA 1
ATOM 1206 C C . PHE A 1 180 ? 85.436 0.809 12.715 1.00 9.19 188 PHE A C 1
ATOM 1207 O O . PHE A 1 180 ? 84.264 0.449 12.817 1.00 10.12 188 PHE A O 1
ATOM 1215 N N . CYS A 1 181 ? 85.848 1.671 11.788 1.00 7.90 189 CYS A N 1
ATOM 1216 C CA . CYS A 1 181 ? 84.925 2.215 10.813 1.00 7.64 189 CYS A CA 1
ATOM 1217 C C . CYS A 1 181 ? 84.226 1.128 9.992 1.00 8.01 189 CYS A C 1
ATOM 1218 O O . CYS A 1 181 ? 82.985 1.115 9.867 1.00 8.50 189 CYS A O 1
ATOM 1221 N N . ARG A 1 182 ? 84.993 0.185 9.459 1.00 7.71 190 ARG A N 1
ATOM 1222 C CA . ARG A 1 182 ? 84.389 -0.876 8.655 1.00 7.81 190 ARG A CA 1
ATOM 1223 C C . ARG A 1 182 ? 83.453 -1.754 9.471 1.00 9.54 190 ARG A C 1
ATOM 1224 O O . ARG A 1 182 ? 82.440 -2.222 8.962 1.00 11.10 190 ARG A O 1
ATOM 1232 N N . ALA A 1 183 ? 83.847 -2.029 10.714 1.00 8.42 191 ALA A N 1
ATOM 1233 C CA . ALA A 1 183 ? 83.069 -2.874 11.624 1.00 8.86 191 ALA A CA 1
ATOM 1234 C C . ALA A 1 183 ? 81.769 -2.196 12.039 1.00 8.09 191 ALA A C 1
ATOM 1235 O O . ALA A 1 183 ? 80.681 -2.763 11.915 1.00 8.43 191 ALA A O 1
ATOM 1237 N N . PHE A 1 184 ? 81.891 -0.963 12.507 1.00 7.07 192 PHE A N 1
ATOM 1238 C CA . PHE A 1 184 ? 80.720 -0.220 12.927 1.00 8.19 192 PHE A CA 1
ATOM 1239 C C . PHE A 1 184 ? 79.742 0.037 11.791 1.00 9.02 192 PHE A C 1
ATOM 1240 O O . PHE A 1 184 ? 78.556 0.121 12.032 1.00 9.54 192 PHE A O 1
ATOM 1248 N N . ALA A 1 185 ? 80.220 0.168 10.553 1.00 8.69 193 ALA A N 1
ATOM 1249 C CA . ALA A 1 185 ? 79.287 0.403 9.454 1.00 8.37 193 ALA A CA 1
ATOM 1250 C C . ALA A 1 185 ? 78.317 -0.795 9.356 1.00 8.27 193 ALA A C 1
ATOM 1251 O O . ALA A 1 185 ? 77.095 -0.630 9.198 1.00 9.40 193 ALA A O 1
ATOM 1253 N N . VAL A 1 186 ? 78.850 -1.998 9.544 1.00 8.85 194 VAL A N 1
ATOM 1254 C CA . VAL A 1 186 ? 78.016 -3.195 9.483 1.00 9.86 194 VAL A CA 1
ATOM 1255 C C . VAL A 1 186 ? 77.073 -3.187 10.683 1.00 9.35 194 VAL A C 1
ATOM 1256 O O . VAL A 1 186 ? 75.878 -3.392 10.530 1.00 10.22 194 VAL A O 1
ATOM 1260 N N . ASP A 1 187 ? 77.608 -2.852 11.854 1.00 9.70 195 ASP A N 1
ATOM 1261 C CA . ASP A 1 187 ? 76.834 -2.839 13.098 1.00 9.99 195 ASP A CA 1
ATOM 1262 C C . ASP A 1 187 ? 75.741 -1.774 13.222 1.00 10.60 195 ASP A C 1
ATOM 1263 O O . ASP A 1 187 ? 74.790 -1.942 13.978 1.00 10.59 195 ASP A O 1
ATOM 1268 N N . CYS A 1 188 ? 75.889 -0.690 12.476 1.00 9.73 196 CYS A N 1
ATOM 1269 C CA . CYS A 1 188 ? 74.936 0.410 12.509 1.00 9.29 196 CYS A CA 1
ATOM 1270 C C . CYS A 1 188 ? 73.918 0.360 11.387 1.00 9.63 196 CYS A C 1
ATOM 1271 O O . CYS A 1 188 ? 73.011 1.177 11.352 1.00 10.25 196 CYS A O 1
ATOM 1274 N N . GLY A 1 189 ? 74.091 -0.566 10.455 1.00 10.29 197 GLY A N 1
ATOM 1275 C CA . GLY A 1 189 ? 73.194 -0.661 9.313 1.00 10.45 197 GLY A CA 1
ATOM 1276 C C . GLY A 1 189 ? 71.710 -0.774 9.624 1.00 12.22 197 GLY A C 1
ATOM 1277 O O . GLY A 1 189 ? 70.883 -0.069 9.013 1.00 12.34 197 GLY A O 1
ATOM 1278 N N . ALA A 1 190 ? 71.359 -1.695 10.520 1.00 13.04 198 ALA A N 1
ATOM 1279 C CA . ALA A 1 190 ? 69.954 -1.896 10.877 1.00 13.29 198 ALA A CA 1
ATOM 1280 C C . ALA A 1 190 ? 69.306 -0.605 11.378 1.00 13.23 198 ALA A C 1
ATOM 1281 O O . ALA A 1 190 ? 68.120 -0.371 11.133 1.00 14.05 198 ALA A O 1
ATOM 1283 N N . LYS A 1 191 ? 70.096 0.243 12.030 1.00 11.26 199 LYS A N 1
ATOM 1284 C CA . LYS A 1 191 ? 69.603 1.510 12.550 1.00 11.63 199 LYS A CA 1
ATOM 1285 C C . LYS A 1 191 ? 69.590 2.610 11.496 1.00 11.48 199 LYS A C 1
ATOM 1286 O O . LYS A 1 191 ? 69.152 3.714 11.763 1.00 12.92 199 LYS A O 1
ATOM 1292 N N . GLY A 1 192 ? 70.116 2.332 10.314 1.00 10.72 200 GLY A N 1
ATOM 1293 C CA . GLY A 1 192 ? 70.117 3.335 9.258 1.00 10.55 200 GLY A CA 1
ATOM 1294 C C . GLY A 1 192 ? 71.071 4.490 9.491 1.00 9.90 200 GLY A C 1
ATOM 1295 O O . GLY A 1 192 ? 70.797 5.622 9.112 1.00 10.16 200 GLY A O 1
ATOM 1296 N N . VAL A 1 193 ? 72.212 4.173 10.104 1.00 9.05 201 VAL A N 1
ATOM 1297 C CA . VAL A 1 193 ? 73.246 5.143 10.428 1.00 8.44 201 VAL A CA 1
ATOM 1298 C C . VAL A 1 193 ? 74.515 4.696 9.684 1.00 8.91 201 VAL A C 1
ATOM 1299 O O . VAL A 1 193 ? 74.929 3.544 9.822 1.00 9.09 201 VAL A O 1
ATOM 1303 N N . THR A 1 194 ? 75.112 5.588 8.890 1.00 7.89 202 THR A N 1
ATOM 1304 C CA . THR A 1 194 ? 76.329 5.238 8.175 1.00 7.41 202 THR A CA 1
ATOM 1305 C C . THR A 1 194 ? 77.517 5.567 9.056 1.00 7.26 202 THR A C 1
ATOM 1306 O O . THR A 1 194 ? 77.423 6.430 9.933 1.00 7.45 202 THR A O 1
ATOM 1310 N N . VAL A 1 195 ? 78.646 4.912 8.788 1.00 6.47 203 VAL A N 1
ATOM 1311 C CA . VAL A 1 195 ? 79.860 5.143 9.567 1.00 7.36 203 VAL A CA 1
ATOM 1312 C C . VAL A 1 195 ? 81.031 5.266 8.607 1.00 7.27 203 VAL A C 1
ATOM 1313 O O . VAL A 1 195 ? 81.290 4.373 7.798 1.00 8.13 203 VAL A O 1
ATOM 1317 N N . ASN A 1 196 ? 81.699 6.416 8.669 1.00 7.47 204 ASN A N 1
ATOM 1318 C CA . ASN A 1 196 ? 82.860 6.664 7.822 1.00 7.82 204 ASN A CA 1
ATOM 1319 C C . ASN A 1 196 ? 83.991 7.192 8.679 1.00 9.04 204 ASN A C 1
ATOM 1320 O O . ASN A 1 196 ? 83.825 7.465 9.883 1.00 8.38 204 ASN A O 1
ATOM 1325 N N . CYS A 1 197 ? 85.162 7.253 8.066 1.00 8.80 205 CYS A N 1
ATOM 1326 C CA . CYS A 1 197 ? 86.334 7.729 8.769 1.00 9.10 205 CYS A CA 1
ATOM 1327 C C . CYS A 1 197 ? 87.070 8.718 7.887 1.00 9.06 205 CYS A C 1
ATOM 1328 O O . CYS A 1 197 ? 87.240 8.475 6.688 1.00 9.19 205 CYS A O 1
ATOM 1331 N N . ILE A 1 198 ? 87.400 9.882 8.450 1.00 7.64 206 ILE A N 1
ATOM 1332 C CA . ILE A 1 198 ? 88.170 10.866 7.712 1.00 8.03 206 ILE A CA 1
ATOM 1333 C C . ILE A 1 198 ? 89.651 10.754 8.094 1.00 8.10 206 ILE A C 1
ATOM 1334 O O . ILE A 1 198 ? 89.989 10.453 9.234 1.00 8.09 206 ILE A O 1
ATOM 1339 N N . ALA A 1 199 ? 90.512 10.941 7.105 1.00 6.68 207 ALA A N 1
ATOM 1340 C CA . ALA A 1 199 ? 91.959 10.873 7.297 1.00 7.45 207 ALA A CA 1
ATOM 1341 C C . ALA A 1 199 ? 92.545 12.165 6.693 1.00 7.45 207 ALA A C 1
ATOM 1342 O O . ALA A 1 199 ? 92.955 12.210 5.522 1.00 7.22 207 ALA A O 1
ATOM 1344 N N . PRO A 1 200 ? 92.629 13.221 7.515 1.00 7.79 208 PRO A N 1
ATOM 1345 C CA . PRO A 1 200 ? 93.162 14.487 7.015 1.00 8.88 208 PRO A CA 1
ATOM 1346 C C . PRO A 1 200 ? 94.672 14.514 6.797 1.00 9.96 208 PRO A C 1
ATOM 1347 O O . PRO A 1 200 ? 95.424 13.706 7.379 1.00 9.43 208 PRO A O 1
ATOM 1351 N N . GLY A 1 201 ? 95.064 15.426 5.908 1.00 9.67 209 GLY A N 1
ATOM 1352 C CA . GLY A 1 201 ? 96.461 15.725 5.678 1.00 9.99 209 GLY A CA 1
ATOM 1353 C C . GLY A 1 201 ? 96.662 16.880 6.665 1.00 10.41 209 GLY A C 1
ATOM 1354 O O . GLY A 1 201 ? 95.794 17.095 7.524 1.00 11.15 209 GLY A O 1
ATOM 1355 N N . GLY A 1 202 ? 97.732 17.663 6.526 1.00 10.69 210 GLY A N 1
ATOM 1356 C CA . GLY A 1 202 ? 97.986 18.756 7.465 1.00 9.33 210 GLY A CA 1
ATOM 1357 C C . GLY A 1 202 ? 96.882 19.802 7.467 1.00 11.12 210 GLY A C 1
ATOM 1358 O O . GLY A 1 202 ? 96.441 20.226 6.395 1.00 11.45 210 GLY A O 1
ATOM 1359 N N . VAL A 1 203 ? 96.434 20.222 8.654 1.00 9.85 211 VAL A N 1
ATOM 1360 C CA . VAL A 1 203 ? 95.362 21.221 8.773 1.0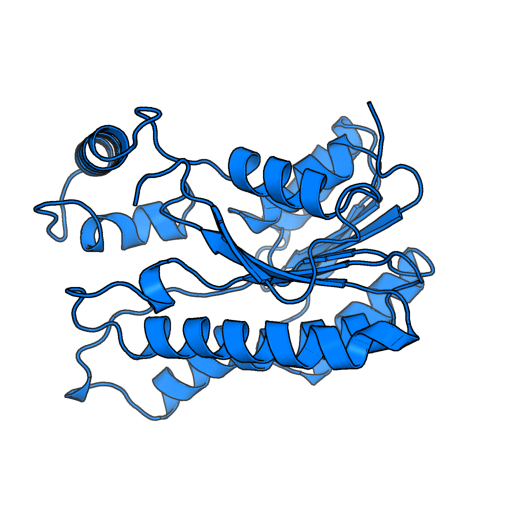0 10.56 211 VAL A CA 1
ATOM 1361 C C . VAL A 1 203 ? 95.835 22.217 9.838 1.00 11.40 211 VAL A C 1
ATOM 1362 O O . VAL A 1 203 ? 96.194 21.812 10.944 1.00 11.12 211 VAL A O 1
ATOM 1366 N N . LYS A 1 204 ? 95.823 23.505 9.488 1.00 12.01 212 LYS A N 1
ATOM 1367 C CA . LYS A 1 204 ? 96.289 24.577 10.372 1.00 12.22 212 LYS A CA 1
ATOM 1368 C C . LYS A 1 204 ? 95.543 24.605 11.697 1.00 12.32 212 LYS A C 1
ATOM 1369 O O . LYS A 1 204 ? 94.384 25.029 11.756 1.00 12.37 212 LYS A O 1
ATOM 1375 N N . THR A 1 205 ? 96.238 24.187 12.754 1.00 11.36 213 THR A N 1
ATOM 1376 C CA . THR A 1 205 ? 95.692 24.126 14.112 1.00 11.93 213 THR A CA 1
ATOM 1377 C C . THR A 1 205 ? 96.890 24.156 15.090 1.00 12.02 213 THR A C 1
ATOM 1378 O O . THR A 1 205 ? 98.033 24.240 14.672 1.00 11.79 213 THR A O 1
ATOM 1382 N N . ASP A 1 206 ? 96.613 24.065 16.381 1.00 13.17 214 ASP A N 1
ATOM 1383 C CA . ASP A 1 206 ? 97.684 24.022 17.385 1.00 14.16 214 ASP A CA 1
ATOM 1384 C C . ASP A 1 206 ? 98.522 22.744 17.167 1.00 13.47 214 ASP A C 1
ATOM 1385 O O . ASP A 1 206 ? 99.758 22.774 17.225 1.00 13.44 214 ASP A O 1
ATOM 1390 N N . MET A 1 207 ? 97.854 21.618 16.922 1.00 12.66 215 MET A N 1
ATOM 1391 C CA . MET A 1 207 ? 98.600 20.381 16.703 1.00 12.76 215 MET A CA 1
ATOM 1392 C C . MET A 1 207 ? 99.525 20.527 15.485 1.00 12.44 215 MET A C 1
ATOM 1393 O O . MET A 1 207 ? 100.670 20.060 15.497 1.00 13.15 215 MET A O 1
ATOM 1398 N N . PHE A 1 208 ? 99.030 21.168 14.435 1.00 11.67 216 PHE A N 1
ATOM 1399 C CA . PHE A 1 208 ? 99.811 21.370 13.214 1.00 11.52 216 PHE A CA 1
ATOM 1400 C C . PHE A 1 208 ? 101.007 22.281 13.503 1.00 13.53 216 PHE A C 1
ATOM 1401 O O . PHE A 1 208 ? 102.128 22.012 13.075 1.00 13.36 216 PHE A O 1
ATOM 1409 N N . ASP A 1 209 ? 100.783 23.343 14.263 1.00 14.03 217 ASP A N 1
ATOM 1410 C CA . ASP A 1 209 ? 101.875 24.242 14.548 1.00 15.24 217 ASP A CA 1
ATOM 1411 C C . ASP A 1 209 ? 102.951 23.614 15.417 1.00 15.67 217 ASP A C 1
ATOM 1412 O O . ASP A 1 209 ? 104.114 23.991 15.334 1.00 16.67 217 ASP A O 1
ATOM 1417 N N . GLU A 1 210 ? 102.577 22.622 16.209 1.00 15.64 218 GLU A N 1
ATOM 1418 C CA . GLU A 1 210 ? 103.540 21.949 17.057 1.00 16.96 218 GLU A CA 1
ATOM 1419 C C . GLU A 1 210 ? 104.233 20.774 16.379 1.00 17.20 218 GLU A C 1
ATOM 1420 O O . GLU A 1 210 ? 105.407 20.503 16.645 1.00 18.08 218 GLU A O 1
ATOM 1426 N N . ASN A 1 211 ? 103.542 20.157 15.420 1.00 15.36 219 ASN A N 1
ATOM 1427 C CA . ASN A 1 211 ? 104.047 18.952 14.786 1.00 14.16 219 ASN A CA 1
ATOM 1428 C C . ASN A 1 211 ? 104.336 18.937 13.295 1.00 13.63 219 ASN A C 1
ATOM 1429 O O . ASN A 1 211 ? 104.891 17.936 12.809 1.00 14.28 219 ASN A O 1
ATOM 1434 N N . SER A 1 212 ? 103.959 19.984 12.565 1.00 11.95 220 SER A N 1
ATOM 1435 C CA . SER A 1 212 ? 104.120 19.991 11.109 1.00 11.24 220 SER A CA 1
ATOM 1436 C C . SER A 1 212 ? 105.535 19.835 10.555 1.00 11.26 220 SER A C 1
ATOM 1437 O O . SER A 1 212 ? 105.719 19.340 9.447 1.00 10.71 220 SER A O 1
ATOM 1440 N N . TRP A 1 213 ? 106.547 20.236 11.333 1.00 12.79 221 TRP A N 1
ATOM 1441 C CA . TRP A 1 213 ? 107.917 20.113 10.842 1.00 12.49 221 TRP A CA 1
ATOM 1442 C C . TRP A 1 213 ? 108.267 18.670 10.494 1.00 11.98 221 TRP A C 1
ATOM 1443 O O . TRP A 1 213 ? 109.029 18.435 9.552 1.00 12.13 221 TRP A O 1
ATOM 1454 N N . HIS A 1 214 ? 107.686 17.721 11.245 1.00 11.37 222 HIS A N 1
ATOM 1455 C CA . HIS A 1 214 ? 107.933 16.291 11.027 1.00 11.57 222 HIS A CA 1
ATOM 1456 C C . HIS A 1 214 ? 107.453 15.815 9.652 1.00 12.21 222 HIS A C 1
ATOM 1457 O O . HIS A 1 214 ? 107.904 14.783 9.152 1.00 13.26 222 HIS A O 1
ATOM 1464 N N . TYR A 1 215 ? 106.525 16.560 9.066 1.00 12.40 223 TYR A N 1
ATOM 1465 C CA . TYR A 1 215 ? 105.923 16.208 7.779 1.00 12.44 223 TYR A CA 1
ATOM 1466 C C . TYR A 1 215 ? 106.406 17.037 6.594 1.00 12.81 223 TYR A C 1
ATOM 1467 O O . TYR A 1 215 ? 106.187 16.672 5.437 1.00 13.37 223 TYR A O 1
ATOM 1476 N N . ALA A 1 216 ? 107.018 18.177 6.880 1.00 12.85 224 ALA A N 1
ATOM 1477 C CA . ALA A 1 216 ? 107.498 19.055 5.815 1.00 15.62 224 ALA A CA 1
ATOM 1478 C C . ALA A 1 216 ? 108.722 18.462 5.119 1.00 16.58 224 ALA A C 1
ATOM 1479 O O . ALA A 1 216 ? 109.592 17.866 5.753 1.00 15.64 224 ALA A O 1
ATOM 1481 N N . PRO A 1 217 ? 108.765 18.562 3.792 1.00 18.93 225 PRO A N 1
ATOM 1482 C CA . PRO A 1 217 ? 109.907 18.023 3.050 1.00 20.07 225 PRO A CA 1
ATOM 1483 C C . PRO A 1 217 ? 111.143 18.747 3.532 1.00 20.12 225 PRO A C 1
ATOM 1484 O O . PRO A 1 217 ? 111.157 19.967 3.610 1.00 20.26 225 PRO A O 1
ATOM 1488 N N . GLY A 1 218 ? 112.134 17.989 3.966 1.00 21.16 226 GLY A N 1
ATOM 1489 C CA . GLY A 1 218 ? 113.351 18.609 4.456 1.00 21.95 226 GLY A CA 1
ATOM 1490 C C . GLY A 1 218 ? 113.163 19.280 5.799 1.00 23.12 226 GLY A C 1
ATOM 1491 O O . GLY A 1 218 ? 114.004 20.088 6.225 1.00 24.44 226 GLY A O 1
ATOM 1492 N N . GLY A 1 219 ? 112.087 18.913 6.492 1.00 21.96 227 GLY A N 1
ATOM 1493 C CA . GLY A 1 219 ? 111.797 19.505 7.784 1.00 20.96 227 GLY A CA 1
ATOM 1494 C C . GLY A 1 219 ? 112.767 19.140 8.891 1.00 20.44 227 GLY A C 1
ATOM 1495 O O . GLY A 1 219 ? 113.371 18.069 8.888 1.00 21.32 227 GLY A O 1
ATOM 1496 N N . TYR A 1 220 ? 112.924 20.053 9.840 1.00 19.08 228 TYR A N 1
ATOM 1497 C CA . TYR A 1 220 ? 113.797 19.825 10.988 1.00 19.09 228 TYR A CA 1
ATOM 1498 C C . TYR A 1 220 ? 113.143 20.559 12.123 1.00 19.63 228 TYR A C 1
ATOM 1499 O O . TYR A 1 220 ? 112.355 21.496 11.891 1.00 18.41 228 TYR A O 1
ATOM 1508 N N . LYS A 1 221 ? 113.465 20.141 13.346 1.00 20.61 229 LYS A N 1
ATOM 1509 C CA . LYS A 1 221 ? 112.917 20.788 14.526 1.00 21.92 229 LYS A CA 1
ATOM 1510 C C . LYS A 1 221 ? 113.528 22.203 14.583 1.00 22.90 229 LYS A C 1
ATOM 1511 O O . LYS A 1 221 ? 114.766 22.365 14.479 1.00 24.30 229 LYS A O 1
ATOM 1517 N N . GLY A 1 222 ? 112.664 23.214 14.646 1.00 20.68 230 GLY A N 1
ATOM 1518 C CA . GLY A 1 222 ? 113.135 24.588 14.682 1.00 19.42 230 GLY A CA 1
ATOM 1519 C C . GLY A 1 222 ? 112.935 25.335 13.368 1.00 18.98 230 GLY A C 1
ATOM 1520 O O . GLY A 1 222 ? 113.207 26.532 13.293 1.00 18.86 230 GLY A O 1
ATOM 1521 N N . MET A 1 223 ? 112.484 24.613 12.330 1.00 18.18 231 MET A N 1
ATOM 1522 C CA . MET A 1 223 ? 112.188 25.251 11.053 1.00 17.62 231 MET A CA 1
ATOM 1523 C C . MET A 1 223 ? 111.075 26.282 11.198 1.00 16.79 231 MET A C 1
ATOM 1524 O O . MET A 1 223 ? 110.153 26.030 11.988 1.00 17.22 231 MET A O 1
ATOM 1529 N N . PRO A 1 224 ? 111.244 27.503 10.752 1.00 16.29 232 PRO A N 1
ATOM 1530 C CA . PRO A 1 224 ? 110.208 28.539 10.891 1.00 16.06 232 PRO A CA 1
ATOM 1531 C C . PRO A 1 224 ? 108.866 28.036 10.371 1.00 15.98 232 PRO A C 1
ATOM 1532 O O . PRO A 1 224 ? 108.815 27.412 9.321 1.00 15.85 232 PRO A O 1
ATOM 1536 N N . GLN A 1 225 ? 107.788 28.344 11.085 1.00 17.02 233 GLN A N 1
ATOM 1537 C CA . GLN A 1 225 ? 106.463 27.886 10.670 1.00 18.07 233 GLN A CA 1
ATOM 1538 C C . GLN A 1 225 ? 106.057 28.385 9.286 1.00 19.44 233 GLN A C 1
ATOM 1539 O O . GLN A 1 225 ? 105.430 27.644 8.526 1.00 19.20 233 GLN A O 1
ATOM 1545 N N . GLU A 1 226 ? 106.460 29.599 8.916 1.00 20.82 234 GLU A N 1
ATOM 1546 C CA . GLU A 1 226 ? 106.119 30.097 7.589 1.00 23.26 234 GLU A CA 1
ATOM 1547 C C . GLU A 1 226 ? 106.793 29.264 6.495 1.00 22.31 234 GLU A C 1
ATOM 1548 O O . GLU A 1 226 ? 106.227 29.074 5.423 1.00 21.59 234 GLU A O 1
ATOM 1554 N N . LYS A 1 227 ? 108.002 28.777 6.758 1.00 21.20 235 LYS A N 1
ATOM 1555 C CA . LYS A 1 227 ? 108.709 27.964 5.773 1.00 22.07 235 LYS A CA 1
ATOM 1556 C C . LYS A 1 227 ? 108.019 26.615 5.689 1.00 20.71 235 LYS A C 1
ATOM 1557 O O . LYS A 1 227 ? 107.966 26.020 4.619 1.00 20.08 235 LYS A O 1
ATOM 1563 N N . ILE A 1 228 ? 107.547 26.116 6.834 1.00 19.31 236 ILE A N 1
ATOM 1564 C CA . ILE A 1 228 ? 106.851 24.821 6.873 1.00 18.42 236 ILE A CA 1
ATOM 1565 C C . ILE A 1 228 ? 105.596 24.972 6.015 1.00 18.96 236 ILE A C 1
ATOM 1566 O O . ILE A 1 228 ? 105.384 24.201 5.072 1.00 19.12 236 ILE A O 1
ATOM 1571 N N . ASP A 1 229 ? 104.799 25.997 6.322 1.00 19.20 237 ASP A N 1
ATOM 1572 C CA . ASP A 1 229 ? 103.558 26.257 5.612 1.00 20.03 237 ASP A CA 1
ATOM 1573 C C . ASP A 1 229 ? 103.784 26.342 4.105 1.00 21.37 237 ASP A C 1
ATOM 1574 O O . ASP A 1 229 ? 103.023 25.783 3.314 1.00 21.25 237 ASP A O 1
ATOM 1579 N N . GLU A 1 230 ? 104.867 27.001 3.712 1.00 22.34 238 GLU A N 1
ATOM 1580 C CA . GLU A 1 230 ? 105.177 27.162 2.295 1.00 23.66 238 GLU A CA 1
ATOM 1581 C C . GLU A 1 230 ? 105.596 25.859 1.619 1.00 21.84 238 GLU A C 1
ATOM 1582 O O . GLU A 1 230 ? 105.188 25.580 0.483 1.00 21.23 238 GLU A O 1
ATOM 1588 N N . GLY A 1 231 ? 106.341 25.036 2.357 1.00 20.37 239 GLY A N 1
ATOM 1589 C CA . GLY A 1 231 ? 106.790 23.761 1.843 1.00 18.77 239 GLY A CA 1
ATOM 1590 C C . GLY A 1 231 ? 105.615 22.818 1.685 1.00 18.77 239 GLY A C 1
ATOM 1591 O O . GLY A 1 231 ? 105.509 22.108 0.679 1.00 19.79 239 GLY A O 1
ATOM 1592 N N . LEU A 1 232 ? 104.720 22.810 2.667 1.00 17.03 240 LEU A N 1
ATOM 1593 C CA . LEU A 1 232 ? 103.541 21.939 2.598 1.00 16.25 240 LEU A CA 1
ATOM 1594 C C . LEU A 1 232 ? 102.577 22.397 1.493 1.00 16.05 240 LEU A C 1
ATOM 1595 O O . LEU A 1 232 ? 102.150 21.599 0.659 1.00 16.70 240 LEU A O 1
ATOM 1600 N N . ALA A 1 233 ? 102.293 23.689 1.438 1.00 17.14 241 ALA A N 1
ATOM 1601 C CA . ALA A 1 233 ? 101.416 24.221 0.396 1.00 17.63 241 ALA A CA 1
ATOM 1602 C C . ALA A 1 233 ? 101.975 23.914 -0.993 1.00 18.93 241 ALA A C 1
ATOM 1603 O O . ALA A 1 233 ? 101.217 23.609 -1.902 1.00 18.78 241 ALA A O 1
ATOM 1605 N N . ASN A 1 234 ? 103.295 24.002 -1.170 1.00 19.73 242 ASN A N 1
ATOM 1606 C CA . ASN A 1 234 ? 103.870 23.711 -2.475 1.00 22.02 242 ASN A CA 1
ATOM 1607 C C . ASN A 1 234 ? 103.693 22.254 -2.870 1.00 20.44 242 ASN A C 1
ATOM 1608 O O . ASN A 1 234 ? 103.725 21.939 -4.056 1.00 20.31 242 ASN A O 1
ATOM 1613 N N . MET A 1 235 ? 103.515 21.369 -1.889 1.00 18.52 243 MET A N 1
ATOM 1614 C CA . MET A 1 235 ? 103.285 19.954 -2.180 1.00 18.28 243 MET A CA 1
ATOM 1615 C C . MET A 1 235 ? 101.789 19.633 -2.384 1.00 17.12 243 MET A C 1
ATOM 1616 O O . MET A 1 235 ? 101.415 18.464 -2.537 1.00 18.08 243 MET A O 1
ATOM 1621 N N . ASN A 1 236 ? 100.949 20.665 -2.401 1.00 14.78 244 ASN A N 1
ATOM 1622 C CA . ASN A 1 236 ? 99.505 20.513 -2.548 1.00 11.95 244 ASN A CA 1
ATOM 1623 C C . ASN A 1 236 ? 99.065 20.959 -3.929 1.00 11.84 244 ASN A C 1
ATOM 1624 O O . ASN A 1 236 ? 99.433 22.035 -4.374 1.00 11.84 244 ASN A O 1
ATOM 1629 N N . PRO A 1 237 ? 98.283 20.130 -4.642 1.00 12.18 245 PRO A N 1
ATOM 1630 C CA . PRO A 1 237 ? 97.822 20.520 -5.985 1.00 12.30 245 PRO A CA 1
ATOM 1631 C C . PRO A 1 237 ? 97.092 21.870 -5.959 1.00 12.67 245 PRO A C 1
ATOM 1632 O O . PRO A 1 237 ? 97.196 22.656 -6.907 1.00 12.56 245 PRO A O 1
ATOM 1636 N N . LEU A 1 238 ? 96.355 22.114 -4.871 1.00 12.33 246 LEU A N 1
ATOM 1637 C CA . LEU A 1 238 ? 95.601 23.359 -4.690 1.00 14.46 246 LEU A CA 1
ATOM 1638 C C . LEU A 1 238 ? 96.465 24.523 -4.179 1.00 15.16 246 LEU A C 1
ATOM 1639 O O . LEU A 1 238 ? 95.962 25.618 -3.924 1.00 16.30 246 LEU A O 1
ATOM 1644 N N . LYS A 1 239 ? 97.756 24.256 -4.026 1.00 14.72 247 LYS A N 1
ATOM 1645 C CA . LYS A 1 239 ? 98.734 25.254 -3.626 1.00 16.94 247 LYS A CA 1
ATOM 1646 C C . LYS A 1 239 ? 98.452 26.042 -2.357 1.00 16.32 247 LYS A C 1
ATOM 1647 O O . LYS A 1 239 ? 98.768 27.222 -2.249 1.00 16.46 247 LYS A O 1
ATOM 1653 N N . ARG A 1 240 ? 97.919 25.344 -1.373 1.00 14.58 248 ARG A N 1
ATOM 1654 C CA . ARG A 1 240 ? 97.622 25.937 -0.096 1.00 14.23 248 ARG A CA 1
ATOM 1655 C C . ARG A 1 240 ? 97.487 24.800 0.895 1.00 14.26 248 ARG A C 1
ATOM 1656 O O . ARG A 1 240 ? 97.311 23.633 0.518 1.00 13.35 248 ARG A O 1
ATOM 1664 N N . ILE A 1 241 ? 97.606 25.162 2.162 1.00 14.00 249 ILE A N 1
ATOM 1665 C CA . ILE A 1 241 ? 97.469 24.267 3.285 1.00 15.53 249 ILE A CA 1
ATOM 1666 C C . ILE A 1 241 ? 95.954 24.176 3.632 1.00 14.43 249 ILE A C 1
ATOM 1667 O O . ILE A 1 241 ? 95.178 25.085 3.293 1.00 14.75 249 ILE A O 1
ATOM 1672 N N . GLY A 1 242 ? 95.542 23.081 4.271 1.00 12.21 250 GLY A N 1
ATOM 1673 C CA . GLY A 1 242 ? 94.152 22.958 4.676 1.00 11.93 250 GLY A CA 1
ATOM 1674 C C . GLY A 1 242 ? 93.896 23.676 6.000 1.00 11.51 250 GLY A C 1
ATOM 1675 O O . GLY A 1 242 ? 94.795 23.849 6.821 1.00 10.98 250 GLY A O 1
ATOM 1676 N N . TYR A 1 243 ? 92.651 24.066 6.220 1.00 10.69 251 TYR A N 1
ATOM 1677 C CA . TYR A 1 243 ? 92.247 24.741 7.451 1.00 11.81 251 TYR A CA 1
ATOM 1678 C C . TYR A 1 243 ? 91.046 24.014 8.042 1.00 10.59 251 TYR A C 1
ATOM 1679 O O . TYR A 1 243 ? 90.384 23.244 7.345 1.00 9.80 251 TYR A O 1
ATOM 1688 N N . PRO A 1 244 ? 90.749 24.247 9.334 1.00 10.50 252 PRO A N 1
ATOM 1689 C CA . PRO A 1 244 ? 89.602 23.573 9.959 1.00 9.85 252 PRO A CA 1
ATOM 1690 C C . PRO A 1 244 ? 88.301 23.676 9.140 1.00 9.63 252 PRO A C 1
ATOM 1691 O O . PRO A 1 244 ? 87.545 22.711 9.067 1.00 10.30 252 PRO A O 1
ATOM 1695 N N . ALA A 1 245 ? 88.074 24.818 8.491 1.00 9.31 253 ALA A N 1
ATOM 1696 C CA . ALA A 1 245 ? 86.868 25.007 7.673 1.00 9.62 253 ALA A CA 1
ATOM 1697 C C . ALA A 1 245 ? 86.826 24.017 6.505 1.00 9.22 253 ALA A C 1
ATOM 1698 O O . ALA A 1 245 ? 85.746 23.605 6.085 1.00 9.55 253 ALA A O 1
ATOM 1700 N N . ASP A 1 246 ? 87.986 23.663 5.948 1.00 8.94 254 ASP A N 1
ATOM 1701 C CA . ASP A 1 246 ? 87.990 22.706 4.831 1.00 9.78 254 ASP A CA 1
ATOM 1702 C C . ASP A 1 246 ? 87.486 21.353 5.301 1.00 9.42 254 ASP A C 1
ATOM 1703 O O . ASP A 1 246 ? 86.735 20.687 4.592 1.00 10.16 254 ASP A O 1
ATOM 1708 N N . ILE A 1 247 ? 87.920 20.955 6.504 1.00 9.00 255 ILE A N 1
ATOM 1709 C CA . ILE A 1 247 ? 87.479 19.702 7.096 1.00 8.08 255 ILE A CA 1
ATOM 1710 C C . ILE A 1 247 ? 85.995 19.788 7.469 1.00 7.78 255 ILE A C 1
ATOM 1711 O O . ILE A 1 247 ? 85.243 18.866 7.204 1.00 8.53 255 ILE A O 1
ATOM 1716 N N . GLY A 1 248 ? 85.575 20.907 8.064 1.00 8.49 256 GLY A N 1
ATOM 1717 C CA . GLY A 1 248 ? 84.179 21.073 8.448 1.00 7.87 256 GLY A CA 1
ATOM 1718 C C . GLY A 1 248 ? 83.241 21.035 7.242 1.00 7.28 256 GLY A C 1
ATOM 1719 O O . GLY A 1 248 ? 82.142 20.480 7.333 1.00 8.82 256 GLY A O 1
ATOM 1720 N N . ARG A 1 249 ? 83.661 21.638 6.125 1.00 7.34 257 ARG A N 1
ATOM 1721 C CA . ARG A 1 249 ? 82.855 21.636 4.910 1.00 7.88 257 ARG A CA 1
ATOM 1722 C C . ARG A 1 249 ? 82.705 20.207 4.392 1.00 8.84 257 ARG A C 1
ATOM 1723 O O . ARG A 1 249 ? 81.598 19.791 4.066 1.00 9.83 257 ARG A O 1
ATOM 1731 N N . ALA A 1 250 ? 83.803 19.444 4.333 1.00 8.69 258 ALA A N 1
ATOM 1732 C CA . ALA A 1 250 ? 83.717 18.061 3.833 1.00 8.38 258 ALA A CA 1
ATOM 1733 C C . ALA A 1 250 ? 82.841 17.189 4.735 1.00 8.10 258 ALA A C 1
ATOM 1734 O O . ALA A 1 250 ? 82.025 16.392 4.255 1.00 8.27 258 ALA A O 1
ATOM 1736 N N . VAL A 1 251 ? 83.019 17.333 6.051 1.00 7.88 259 VAL A N 1
ATOM 1737 C CA . VAL A 1 251 ? 82.217 16.585 7.006 1.00 7.67 259 VAL A CA 1
ATOM 1738 C C . VAL A 1 251 ? 80.733 16.968 6.814 1.00 8.29 259 VAL A C 1
ATOM 1739 O O . VAL A 1 251 ? 79.859 16.106 6.916 1.00 8.90 259 VAL A O 1
ATOM 1743 N N . SER A 1 252 ? 80.462 18.258 6.561 1.00 8.92 260 SER A N 1
ATOM 1744 C CA . SER A 1 252 ? 79.084 18.736 6.309 1.00 9.07 260 SER A CA 1
ATOM 1745 C C . SER A 1 252 ? 78.483 17.998 5.147 1.00 8.94 260 SER A C 1
ATOM 1746 O O . SER A 1 252 ? 77.349 17.531 5.227 1.00 9.00 260 SER A O 1
ATOM 1749 N N . ALA A 1 253 ? 79.248 17.890 4.064 1.00 8.71 261 ALA A N 1
ATOM 1750 C CA . ALA A 1 253 ? 78.770 17.162 2.883 1.00 9.55 261 ALA A CA 1
ATOM 1751 C C . ALA A 1 253 ? 78.496 15.678 3.224 1.00 9.78 261 ALA A C 1
ATOM 1752 O O . ALA A 1 253 ? 77.502 15.115 2.777 1.00 9.85 261 ALA A O 1
ATOM 1754 N N . LEU A 1 254 ? 79.366 15.061 4.032 1.00 9.02 262 LEU A N 1
ATOM 1755 C CA . LEU A 1 254 ? 79.176 13.666 4.442 1.00 9.19 262 LEU A CA 1
ATOM 1756 C C . LEU A 1 254 ? 77.950 13.514 5.338 1.00 9.58 262 LEU A C 1
ATOM 1757 O O . LEU A 1 254 ? 77.351 12.432 5.396 1.00 10.57 262 LEU A O 1
ATOM 1762 N N . CYS A 1 255 ? 77.585 14.583 6.053 1.00 8.74 263 CYS A N 1
ATOM 1763 C CA . CYS A 1 255 ? 76.403 14.546 6.912 1.00 9.84 263 CYS A CA 1
ATOM 1764 C C . CYS A 1 255 ? 75.094 14.748 6.161 1.00 10.34 263 CYS A C 1
ATOM 1765 O O . CYS A 1 255 ? 74.022 14.488 6.713 1.00 11.16 263 CYS A O 1
ATOM 1768 N N . GLN A 1 256 ? 75.164 15.176 4.904 1.00 9.61 264 GLN A N 1
ATOM 1769 C CA . GLN A 1 256 ? 73.947 15.350 4.123 1.00 10.39 264 GLN A CA 1
ATOM 1770 C C . GLN A 1 256 ? 73.301 14.020 3.754 1.00 11.34 264 GLN A C 1
ATOM 1771 O O . GLN A 1 256 ? 73.965 12.979 3.744 1.00 11.20 264 GLN A O 1
ATOM 1777 N N . GLU A 1 257 ? 71.990 14.051 3.482 1.00 11.95 265 GLU A N 1
ATOM 1778 C CA . GLU A 1 257 ? 71.255 12.859 3.058 1.00 13.85 265 GLU A CA 1
ATOM 1779 C C . GLU A 1 257 ? 71.903 12.296 1.789 1.00 13.16 265 GLU A C 1
ATOM 1780 O O . GLU A 1 257 ? 71.990 11.075 1.626 1.00 13.37 265 GLU A O 1
ATOM 1786 N N . GLU A 1 2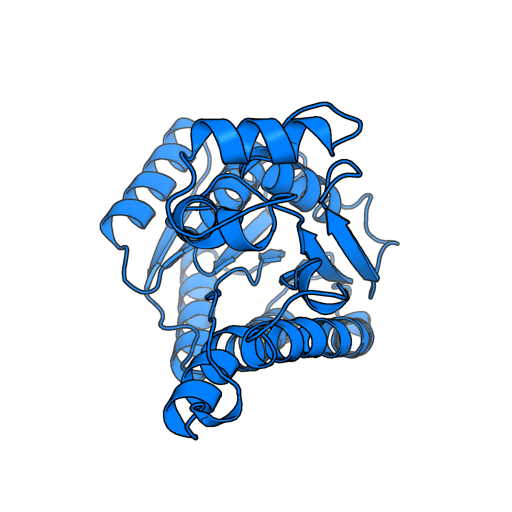58 ? 72.403 13.192 0.932 1.00 11.69 266 GLU A N 1
ATOM 1787 C CA . GLU A 1 258 ? 73.044 12.799 -0.322 1.00 11.28 266 GLU A CA 1
ATOM 1788 C C . GLU A 1 258 ? 74.217 11.827 -0.191 1.00 11.02 266 GLU A C 1
ATOM 1789 O O . GLU A 1 258 ? 74.547 11.127 -1.146 1.00 11.45 266 GLU A O 1
ATOM 1795 N N . SER A 1 259 ? 74.851 11.800 0.972 1.00 10.29 267 SER A N 1
ATOM 1796 C CA . SER A 1 259 ? 76.011 10.944 1.174 1.00 10.40 267 SER A CA 1
ATOM 1797 C C . SER A 1 259 ? 75.656 9.551 1.671 1.00 10.62 267 SER A C 1
ATOM 1798 O O . SER A 1 259 ? 76.557 8.773 2.009 1.00 11.46 267 SER A O 1
ATOM 1801 N N . GLU A 1 260 ? 74.369 9.226 1.718 1.00 11.40 268 GLU A N 1
ATOM 1802 C CA . GLU A 1 260 ? 73.928 7.941 2.266 1.00 11.92 268 GLU A CA 1
ATOM 1803 C C . GLU A 1 260 ? 74.623 6.707 1.728 1.00 11.56 268 GLU A C 1
ATOM 1804 O O . GLU A 1 260 ? 74.923 5.794 2.497 1.00 11.99 268 GLU A O 1
ATOM 1810 N N . TRP A 1 261 ? 74.947 6.690 0.433 1.00 10.18 269 TRP A N 1
ATOM 1811 C CA . TRP A 1 261 ? 75.573 5.512 -0.157 1.00 10.15 269 TRP A CA 1
ATOM 1812 C C . TRP A 1 261 ? 77.071 5.375 0.113 1.00 9.74 269 TRP A C 1
ATOM 1813 O O . TRP A 1 261 ? 77.695 4.397 -0.304 1.00 10.04 269 TRP A O 1
ATOM 1824 N N . ILE A 1 262 ? 77.654 6.387 0.760 1.00 9.60 270 ILE A N 1
ATOM 1825 C CA . ILE A 1 262 ? 79.070 6.328 1.162 1.00 9.72 270 ILE A CA 1
ATOM 1826 C C . ILE A 1 262 ? 79.018 5.753 2.604 1.00 8.95 270 ILE A C 1
ATOM 1827 O O . ILE A 1 262 ? 78.585 6.428 3.562 1.00 9.46 270 ILE A O 1
ATOM 1832 N N . ASN A 1 263 ? 79.472 4.524 2.764 1.00 7.22 271 ASN A N 1
ATOM 1833 C CA . ASN A 1 263 ? 79.385 3.896 4.075 1.00 7.42 271 ASN A CA 1
ATOM 1834 C C . ASN A 1 263 ? 80.529 2.905 4.282 1.00 8.24 271 ASN A C 1
ATOM 1835 O O . ASN A 1 263 ? 80.862 2.122 3.367 1.00 8.12 271 ASN A O 1
ATOM 1840 N N . GLY A 1 264 ? 81.142 2.970 5.470 1.00 8.07 272 GLY A N 1
ATOM 1841 C CA . GLY A 1 264 ? 82.245 2.082 5.818 1.00 7.54 272 GLY A CA 1
ATOM 1842 C C . GLY A 1 264 ? 83.551 2.449 5.132 1.00 7.56 272 GLY A C 1
ATOM 1843 O O . GLY A 1 264 ? 84.456 1.595 5.029 1.00 8.10 272 GLY A O 1
ATOM 1844 N N . GLN A 1 265 ? 83.701 3.724 4.776 1.00 6.86 273 GLN A N 1
ATOM 1845 C CA . GLN A 1 265 ? 84.884 4.173 4.052 1.00 7.27 273 GLN A CA 1
ATOM 1846 C C . GLN A 1 265 ? 85.830 5.088 4.804 1.00 7.88 273 GLN A C 1
ATOM 1847 O O . GLN A 1 265 ? 85.408 5.887 5.638 1.00 7.70 273 GLN A O 1
ATOM 1853 N N . VAL A 1 266 ? 87.119 4.957 4.486 1.00 7.10 274 VAL A N 1
ATOM 1854 C CA . VAL A 1 266 ? 88.128 5.844 5.050 1.00 7.63 274 VAL A CA 1
ATOM 1855 C C . VAL A 1 266 ? 88.368 6.851 3.927 1.00 8.40 274 VAL A C 1
ATOM 1856 O O . VAL A 1 266 ? 88.807 6.488 2.836 1.00 10.62 274 VAL A O 1
ATOM 1860 N N . ILE A 1 267 ? 88.030 8.106 4.164 1.00 7.69 275 ILE A N 1
ATOM 1861 C CA . ILE A 1 267 ? 88.220 9.129 3.154 1.00 9.17 275 ILE A CA 1
ATOM 1862 C C . ILE A 1 267 ? 89.345 10.112 3.541 1.00 9.15 275 ILE A C 1
ATOM 1863 O O . ILE A 1 267 ? 89.271 10.784 4.558 1.00 7.84 275 ILE A O 1
ATOM 1868 N N . LYS A 1 268 ? 90.379 10.178 2.712 1.00 8.87 276 LYS A N 1
ATOM 1869 C CA . LYS A 1 268 ? 91.491 11.092 2.949 1.00 9.78 276 LYS A CA 1
ATOM 1870 C C . LYS A 1 268 ? 91.030 12.504 2.589 1.00 9.32 276 LYS A C 1
ATOM 1871 O O . LYS A 1 268 ? 90.392 12.697 1.527 1.00 9.20 276 LYS A O 1
ATOM 1877 N N . LEU A 1 269 ? 91.265 13.465 3.491 1.00 7.69 277 LEU A N 1
ATOM 1878 C CA . LEU A 1 269 ? 90.880 14.874 3.264 1.00 7.48 277 LEU A CA 1
ATOM 1879 C C . LEU A 1 269 ? 92.199 15.636 3.241 1.00 8.21 277 LEU A C 1
ATOM 1880 O O . LEU A 1 269 ? 92.683 16.147 4.266 1.00 8.22 277 LEU A O 1
ATOM 1885 N N . THR A 1 270 ? 92.752 15.757 2.043 1.00 8.49 278 THR A N 1
ATOM 1886 C CA . THR A 1 270 ? 94.078 16.332 1.871 1.00 9.05 278 THR A CA 1
ATOM 1887 C C . THR A 1 270 ? 94.185 17.419 0.798 1.00 8.92 278 THR A C 1
ATOM 1888 O O . THR A 1 270 ? 95.273 17.987 0.604 1.00 8.88 278 THR A O 1
ATOM 1892 N N . GLY A 1 271 ? 93.092 17.656 0.070 1.00 7.64 279 GLY A N 1
ATOM 1893 C CA . GLY A 1 271 ? 93.155 18.574 -1.048 1.00 7.96 279 GLY A CA 1
ATOM 1894 C C . GLY A 1 271 ? 94.096 17.987 -2.119 1.00 8.44 279 GLY A C 1
ATOM 1895 O O . GLY A 1 271 ? 94.403 18.638 -3.120 1.00 9.69 279 GLY A O 1
ATOM 1896 N N . GLY A 1 272 ? 94.512 16.726 -1.934 1.00 9.27 280 GLY A N 1
ATOM 1897 C CA . GLY A 1 272 ? 95.411 16.070 -2.868 1.00 11.07 280 GLY A CA 1
ATOM 1898 C C . GLY A 1 272 ? 96.865 16.201 -2.462 1.00 11.92 280 GLY A C 1
ATOM 1899 O O . GLY A 1 272 ? 97.742 15.687 -3.149 1.00 12.46 280 GLY A O 1
ATOM 1900 N N . GLY A 1 273 ? 97.110 16.832 -1.314 1.00 12.75 281 GLY A N 1
ATOM 1901 C CA . GLY A 1 273 ? 98.463 17.028 -0.814 1.00 13.49 281 GLY A CA 1
ATOM 1902 C C . GLY A 1 273 ? 98.887 16.114 0.336 1.00 15.69 281 GLY A C 1
ATOM 1903 O O . GLY A 1 273 ? 98.492 14.950 0.403 1.00 15.59 281 GLY A O 1
ATOM 1904 N N . ILE A 1 274 ? 99.677 16.661 1.262 1.00 16.65 282 ILE A N 1
ATOM 1905 C CA . ILE A 1 274 ? 100.206 15.904 2.400 1.00 18.76 282 ILE A CA 1
ATOM 1906 C C . ILE A 1 274 ? 99.886 16.480 3.782 1.00 19.74 282 ILE A C 1
ATOM 1907 O O . ILE A 1 274 ? 100.601 16.118 4.744 1.00 21.44 282 ILE A O 1
#

B-factor: mean 15.39, std 8.1, range [5.16, 51.97]

Nearest PDB structures (foldseek):
  1ja9-assembly1_A  TM=1.004E+00  e=1.613E-55  Pyricularia grisea
  7yb2-assembly1_A-2  TM=9.748E-01  e=2.310E-35  Cercospora sp. JNU001
  8hfj-assembly1_D  TM=9.732E-01  e=2.940E-35  Cercospora sp. JNU001
  8hfj-assembly1_B  TM=9.754E-01  e=6.436E-35  Cercospora sp. JNU001
  1g0o-assembly1_C  TM=9.778E-01  e=2.869E-33  Pyricularia grisea

Sequence (259 aa):
SKPLAGKVALTTGAGRGIGRGIAIELGRRGASVVVNYGSSSKAAEEVVAELKKLGAQGVAIQADISKPSEVVALFDKAVSHFGGLDFVMSNSGMEVWCDELEVTQELFDKVFNLNTRGQFFVAQQGLKHCRRGGRIILTSSIAAVMTGIPNHALYAGSKAAVEGFCRAFAVDCGAKGVTVNCIAPGGVKTDMFDENSWHYAPGGYKGMPQEKIDEGLANMNPLKRIGYPADIGRAVSALCQEESEWINGQVIKLTGGGI

CATH classification: 3.40.50.720

Organism: Pyricularia grisea (NCBI:txid148305)

Secondary structure (DSSP, 8-state):
--TTTT-EEEETTTTSHHHHHHHHHHHHTT-EEEEEESS-HHHHHHHHHHHHHTT--EEEEE--TTSHHHHHHHHHHHHHHHS-EEEEE----------GGG--HHHHHHHHIIIIIHHHHHHHHHHHHEEEEEEEEEE--GGGT--S--S-HHHHHHHHHHHHHHHHHHHHHGGGT-EEEEEEE--BSSHHHHHHGGGTSTT--TT--HHHHHHHHHHTSTTSS-B-HHHHHHHHHHHHSGGGTT--S-EEEESTT--

InterPro domains:
  IPR002347 Short-chain dehydrogenase/reductase SDR [PF13561] (28-272)
  IPR002347 Short-chain dehydrogenase/reductase SDR [PR00080] (98-109)
  IPR002347 Short-chain dehydrogenase/reductase SDR [PR00080] (149-157)
  IPR002347 Short-chain dehydrogenase/reductase SDR [PR00080] (170-189)
  IPR002347 Short-chain dehydrogenase/reductase SDR [PR00081] (23-40)
  IPR002347 Short-chain dehydrogenase/reductase SDR [PR00081] (98-109)
  IPR002347 Short-chain dehydrogenase/reductase SDR [PR00081] (143-159)
  IPR002347 Short-chain dehydrogenase/reductase SDR [PR00081] (170-189)
  IPR002347 Short-chain dehydrogenase/reductase SDR [PR00081] (191-208)
  IPR002347 Short-chain dehydrogenase/reductase SDR [PR00081] (237-257)
  IPR020904 Short-chain dehydrogenase/reductase, conserved site [PS00061] (157-185)
  IPR036291 NAD(P)-binding domain superfamily [SSF51735] (21-272)
  IPR057326 Ketoreductase domain [SM00822] (22-201)

Foldseek 3Di:
DALQAPAEEEFAQCLFFLNVLQQQLNLLNHYAYEQEHAPPPVSSVVSQVSSVVSVHHYHYDYFHLLDLVRLLVSLVVSCVVSVAHAEYHADDAAFDFAQVVPDDVVNLSVHLSRLAVSLLSSLVSCLVTHAALGEYEAEAAVLLVDPDQPRGVSNNVSRVNVLVVQLVSQVVNVVRNYFGEYEHEYQADTPNCQCPQLSVFVVRDPPPDPVVSQQRQLVQAPNSGFHYSNLSSNVVSVCSGSVVSVVHSYYHYRYNRTD

Radius of gyration: 17.46 Å; Cα contacts (8 Å, |Δi|>4): 569; chains: 1; bounding box: 47×38×38 Å